Protein AF-A0A5C7YJ93-F1 (afdb_monomer_lite)

Structure (mmCIF, N/CA/C/O backbone):
data_AF-A0A5C7YJ93-F1
#
_entry.id   AF-A0A5C7YJ93-F1
#
loop_
_atom_site.group_PDB
_atom_site.id
_atom_site.type_symbol
_atom_site.label_atom_id
_atom_site.label_alt_id
_atom_site.label_comp_id
_atom_site.label_asym_id
_atom_site.label_entity_id
_atom_site.label_seq_id
_atom_site.pdbx_PDB_ins_code
_atom_site.Cartn_x
_atom_site.Cartn_y
_atom_site.Cartn_z
_atom_site.occupancy
_atom_site.B_iso_or_equiv
_atom_site.auth_seq_id
_atom_site.auth_comp_id
_atom_site.auth_asym_id
_atom_site.auth_atom_id
_atom_site.pdbx_PDB_model_num
ATOM 1 N N . MET A 1 1 ? -1.589 -4.601 20.892 1.00 24.50 1 MET A N 1
ATOM 2 C CA . MET A 1 1 ? -2.980 -5.094 20.996 1.00 24.50 1 MET A CA 1
ATOM 3 C C . MET A 1 1 ? -3.830 -3.866 20.812 1.00 24.50 1 MET A C 1
ATOM 5 O O . MET A 1 1 ? -4.204 -3.239 21.794 1.00 24.50 1 MET A O 1
ATOM 9 N N . ASP A 1 2 ? -4.016 -3.493 19.556 1.00 25.44 2 ASP A N 1
ATOM 10 C CA . ASP A 1 2 ? -4.738 -2.287 19.188 1.00 25.44 2 ASP A CA 1
ATOM 11 C C . ASP A 1 2 ? -6.064 -2.740 18.579 1.00 25.44 2 ASP A C 1
ATOM 13 O O . ASP A 1 2 ? -6.097 -3.586 17.688 1.00 25.44 2 ASP A O 1
ATOM 17 N N . CYS A 1 3 ? -7.165 -2.273 19.163 1.00 24.58 3 CYS A N 1
ATOM 18 C CA . CYS A 1 3 ? -8.489 -2.410 18.575 1.00 24.58 3 CYS A CA 1
ATOM 19 C C . CYS A 1 3 ? -8.709 -1.160 17.729 1.00 24.58 3 CYS A C 1
ATOM 21 O O . CYS A 1 3 ? -8.844 -0.070 18.286 1.00 24.58 3 CYS A O 1
ATOM 23 N N . GLU A 1 4 ? -8.734 -1.308 16.410 1.00 33.56 4 GLU A N 1
ATOM 24 C CA . GLU A 1 4 ? -9.033 -0.210 15.502 1.00 33.56 4 GLU A CA 1
ATOM 25 C C . GLU A 1 4 ? -10.553 -0.122 15.296 1.00 33.56 4 GLU A C 1
ATOM 27 O O . GLU A 1 4 ? -11.209 -1.078 14.871 1.00 33.56 4 GLU A O 1
ATOM 32 N N . PHE A 1 5 ? -11.127 1.042 15.605 1.00 30.30 5 PHE A N 1
ATOM 33 C CA . PHE A 1 5 ? -12.425 1.463 15.082 1.00 30.30 5 PHE A CA 1
ATOM 34 C C . PHE A 1 5 ? -12.148 2.404 13.906 1.00 30.30 5 PHE A C 1
ATOM 36 O O . PHE A 1 5 ? -11.989 3.607 14.081 1.00 30.30 5 PHE A O 1
ATOM 43 N N . SER A 1 6 ? -12.036 1.842 12.702 1.00 25.88 6 SER A N 1
ATOM 44 C CA . SER A 1 6 ? -11.791 2.611 11.479 1.00 25.88 6 SER A CA 1
ATOM 45 C C . SER A 1 6 ? -13.121 3.093 10.895 1.00 25.88 6 SER A C 1
ATOM 47 O O . SER A 1 6 ? -13.904 2.301 10.367 1.00 25.88 6 SER A O 1
ATOM 49 N N . ALA A 1 7 ? -13.397 4.394 10.986 1.00 26.89 7 ALA A N 1
ATOM 50 C CA . ALA A 1 7 ? -14.344 5.071 10.106 1.00 26.89 7 ALA A CA 1
ATOM 51 C C . ALA A 1 7 ? -13.524 5.897 9.108 1.00 26.89 7 ALA A C 1
ATOM 53 O O . ALA A 1 7 ? -13.120 7.021 9.391 1.00 26.89 7 ALA A O 1
ATOM 54 N N . GLN A 1 8 ? -13.228 5.306 7.951 1.00 26.98 8 GLN A N 1
ATOM 55 C CA . GLN A 1 8 ? -12.561 5.995 6.848 1.00 26.98 8 GLN A CA 1
ATOM 56 C C . GLN A 1 8 ? -13.464 7.118 6.308 1.00 26.98 8 GLN A C 1
ATOM 58 O O . GLN A 1 8 ? -14.462 6.831 5.652 1.00 26.98 8 GLN A O 1
ATOM 63 N N . ASP A 1 9 ? -13.110 8.381 6.555 1.00 27.88 9 ASP A N 1
ATOM 64 C CA . ASP A 1 9 ? -13.241 9.459 5.563 1.00 27.88 9 ASP A CA 1
ATOM 65 C C . ASP A 1 9 ? -12.307 10.623 5.935 1.00 27.88 9 ASP A C 1
ATOM 67 O O . ASP A 1 9 ? -12.512 11.357 6.908 1.00 27.88 9 ASP A O 1
ATOM 71 N N . SER A 1 10 ? -11.236 10.784 5.163 1.00 32.62 10 SER A N 1
ATOM 72 C CA . SER A 1 10 ? -10.344 11.929 5.265 1.00 32.62 10 SER A CA 1
ATOM 73 C C . SER A 1 10 ? -11.112 13.179 4.820 1.00 32.62 10 SER A C 1
ATOM 75 O O . SER A 1 10 ? -11.522 13.279 3.670 1.00 32.62 10 SER A O 1
ATOM 77 N N . HIS A 1 11 ? -11.276 14.136 5.745 1.00 27.14 11 HIS A N 1
ATOM 78 C CA . HIS A 1 11 ? -11.798 15.518 5.610 1.00 27.14 11 HIS A CA 1
ATOM 79 C C . HIS A 1 11 ? -13.038 15.881 6.430 1.00 27.14 11 HIS A C 1
ATOM 81 O O . HIS A 1 11 ? -13.478 17.033 6.364 1.00 27.14 11 HIS A O 1
ATOM 87 N N . ARG A 1 12 ? -13.581 15.007 7.278 1.00 28.45 12 ARG A N 1
ATOM 88 C CA . ARG A 1 12 ? -14.567 15.442 8.278 1.00 28.45 12 ARG A CA 1
ATOM 89 C C . ARG A 1 12 ? -14.263 14.771 9.602 1.00 28.45 12 ARG A C 1
ATOM 91 O O . ARG A 1 12 ? -14.069 13.566 9.648 1.00 28.45 12 ARG A O 1
ATOM 98 N N . SER A 1 13 ? -14.213 15.571 10.665 1.00 36.22 13 SER A N 1
ATOM 99 C CA . SER A 1 13 ? -14.304 15.071 12.033 1.00 36.22 13 SER A CA 1
ATOM 100 C C . SER A 1 13 ? -15.363 13.970 12.093 1.00 36.22 13 SER A C 1
ATOM 102 O O . SER A 1 13 ? -16.416 14.113 11.461 1.00 36.22 13 SER A O 1
ATOM 104 N N . GLY A 1 14 ? -15.099 12.901 12.848 1.00 36.00 14 GLY A N 1
ATOM 105 C CA . GLY A 1 14 ? -16.035 11.816 13.159 1.00 36.00 14 GLY A CA 1
ATOM 106 C C . GLY A 1 14 ? -17.253 12.280 13.967 1.00 36.00 14 GLY A C 1
ATOM 107 O O . GLY A 1 14 ? -17.716 11.608 14.881 1.00 36.00 14 GLY A O 1
ATOM 108 N N . GLN A 1 15 ? -17.809 13.448 13.643 1.00 36.22 15 GLN A N 1
ATOM 109 C CA . GLN A 1 15 ? -19.164 13.804 13.988 1.00 36.22 15 GLN A CA 1
ATOM 110 C C . GLN A 1 15 ? -20.062 12.751 13.351 1.00 36.22 15 GLN A C 1
ATOM 112 O O . GLN A 1 15 ? -20.286 12.759 12.139 1.00 36.22 15 GLN A O 1
ATOM 117 N N . TRP A 1 16 ? -20.597 11.862 14.184 1.00 37.91 16 TRP A N 1
ATOM 118 C CA . TRP A 1 16 ? -21.760 11.036 13.897 1.00 37.91 16 TRP A CA 1
ATOM 119 C C . TRP A 1 16 ? -22.918 11.959 13.492 1.00 37.91 16 TRP A C 1
ATOM 121 O O . TRP A 1 16 ? -23.756 12.368 14.296 1.00 37.91 16 TRP A O 1
ATOM 131 N N . ARG A 1 17 ? -22.924 12.402 12.232 1.00 32.91 17 ARG A N 1
ATOM 132 C CA . ARG A 1 17 ? -23.955 13.288 11.704 1.00 32.91 17 ARG A CA 1
ATOM 133 C C . ARG A 1 17 ? -25.230 12.471 11.612 1.00 32.91 17 ARG A C 1
ATOM 135 O O . ARG A 1 17 ? -25.277 11.432 10.963 1.00 32.91 17 ARG A O 1
ATOM 142 N N . LYS A 1 18 ? -26.279 12.998 12.239 1.00 39.12 18 LYS A N 1
ATOM 143 C CA . LYS A 1 18 ? -27.674 12.567 12.126 1.00 39.12 18 LYS A CA 1
ATOM 144 C C . LYS A 1 18 ? -28.060 12.456 10.641 1.00 39.12 18 LYS A C 1
ATOM 146 O O . LYS A 1 18 ? -28.448 13.442 10.021 1.00 39.12 18 LYS A O 1
ATOM 151 N N . GLY A 1 19 ? -27.896 11.269 10.058 1.00 33.84 19 GLY A N 1
ATOM 152 C CA . GLY A 1 19 ? -28.063 11.052 8.625 1.00 33.84 19 GLY A CA 1
ATOM 153 C C . GLY A 1 19 ? -27.957 9.581 8.222 1.00 33.84 19 GLY A C 1
ATOM 154 O O . GLY A 1 19 ? -26.876 9.095 7.924 1.00 33.84 19 GLY A O 1
ATOM 155 N N . SER A 1 20 ? -29.121 8.929 8.130 1.00 42.56 20 SER A N 1
ATOM 156 C CA . SER A 1 20 ? -29.445 7.663 7.432 1.00 42.56 20 SER A CA 1
ATOM 157 C C . SER A 1 20 ? -29.299 6.296 8.126 1.00 42.56 20 SER A C 1
ATOM 159 O O . SER A 1 20 ? -29.792 5.316 7.576 1.00 42.56 20 SER A O 1
ATOM 161 N N . ARG A 1 21 ? -28.833 6.212 9.376 1.00 49.81 21 ARG A N 1
ATOM 162 C CA . ARG A 1 21 ? -29.130 5.071 10.269 1.00 49.81 21 ARG A CA 1
ATOM 163 C C . ARG A 1 21 ? -29.640 5.631 11.591 1.00 49.81 21 ARG A C 1
ATOM 165 O O . ARG A 1 21 ? -28.977 6.472 12.188 1.00 49.81 21 ARG A O 1
ATOM 172 N N . ARG A 1 22 ? -30.882 5.305 11.967 1.00 50.47 22 ARG A N 1
ATOM 173 C CA . ARG A 1 22 ? -31.490 5.855 13.187 1.00 50.47 22 ARG A CA 1
ATOM 174 C C . ARG A 1 22 ? -30.760 5.250 14.380 1.00 50.47 22 ARG A C 1
ATOM 176 O O . ARG A 1 22 ? -30.979 4.082 14.665 1.00 50.47 22 ARG A O 1
ATOM 183 N N . LEU A 1 23 ? -29.915 6.058 15.012 1.00 63.03 23 LEU A N 1
ATOM 184 C CA . LEU A 1 23 ? -29.712 5.948 16.445 1.00 63.03 23 LEU A CA 1
ATOM 185 C C . LEU A 1 23 ? -31.025 6.378 17.101 1.00 63.03 23 LEU A C 1
ATOM 187 O O . LEU A 1 23 ? -31.628 7.366 16.651 1.00 63.03 23 LEU A O 1
ATOM 191 N N . ASP A 1 24 ? -31.500 5.642 18.095 1.00 75.19 24 ASP A N 1
ATOM 192 C CA . ASP A 1 24 ? -32.738 5.990 18.805 1.00 75.19 24 ASP A CA 1
ATOM 193 C C . ASP A 1 24 ? -32.646 7.342 19.554 1.00 75.19 24 ASP A C 1
ATOM 195 O O . ASP A 1 24 ? -33.665 7.960 19.876 1.00 75.19 24 ASP A O 1
ATOM 199 N N . GLY A 1 25 ? -31.424 7.869 19.691 1.00 76.38 25 GLY A N 1
ATOM 200 C CA . GLY A 1 25 ? -31.121 9.191 20.223 1.00 76.38 25 GLY A CA 1
ATOM 201 C C . GLY A 1 25 ? -30.886 9.202 21.730 1.00 76.38 25 GLY A C 1
ATOM 202 O O . GLY A 1 25 ? -30.841 10.289 22.308 1.00 76.38 25 GLY A O 1
ATOM 203 N N . ASP A 1 26 ? -30.723 8.037 22.357 1.00 83.94 26 ASP A N 1
ATOM 204 C CA . ASP A 1 26 ? -30.473 7.891 23.793 1.00 83.94 26 ASP A CA 1
ATOM 205 C C . ASP A 1 26 ? -29.013 8.196 24.212 1.00 83.94 26 ASP A C 1
ATOM 207 O O . ASP A 1 26 ? -28.685 8.213 25.402 1.00 83.94 26 ASP A O 1
ATOM 211 N N . GLY A 1 27 ? -28.143 8.489 23.238 1.00 86.25 27 GLY A N 1
ATOM 212 C CA . GLY A 1 27 ? -26.722 8.779 23.446 1.00 86.25 27 GLY A CA 1
ATOM 213 C C . GLY A 1 27 ? -25.828 7.538 23.456 1.00 86.25 27 GLY A C 1
ATOM 214 O O . GLY A 1 27 ? -24.642 7.648 23.788 1.00 86.25 27 GLY A O 1
ATOM 215 N N . LYS A 1 28 ? -26.370 6.381 23.079 1.00 89.31 28 LYS A N 1
ATOM 216 C CA . LYS A 1 28 ? -25.676 5.105 22.964 1.00 89.31 28 LYS A CA 1
ATOM 217 C C . LYS A 1 28 ? -25.837 4.549 21.556 1.00 89.31 28 LYS A C 1
ATOM 219 O O . LYS A 1 28 ? -26.687 4.973 20.781 1.00 89.31 28 LYS A O 1
ATOM 224 N N . VAL A 1 29 ? -24.933 3.642 21.218 1.00 90.94 29 VAL A N 1
ATOM 225 C CA . VAL A 1 29 ? -25.061 2.759 20.067 1.00 90.94 29 VAL A CA 1
ATOM 226 C C . VAL A 1 29 ? -25.070 1.343 20.618 1.00 90.94 29 VAL A C 1
ATOM 228 O O . VAL A 1 29 ? -24.031 0.874 21.091 1.00 90.94 29 VAL A O 1
ATOM 231 N N . ASP A 1 30 ? -26.226 0.690 20.622 1.00 93.38 30 ASP A N 1
ATOM 232 C CA . ASP A 1 30 ? -26.411 -0.646 21.195 1.00 93.38 30 ASP A CA 1
ATOM 233 C C . ASP A 1 30 ? -27.397 -1.508 20.387 1.00 93.38 30 ASP A C 1
ATOM 235 O O . ASP A 1 30 ? -27.793 -1.165 19.277 1.00 93.38 30 ASP A O 1
ATOM 239 N N . ALA A 1 31 ? -27.771 -2.681 20.908 1.00 92.44 31 ALA A N 1
ATOM 240 C CA . ALA A 1 31 ? -28.641 -3.627 20.206 1.00 92.44 31 ALA A CA 1
ATOM 241 C C . ALA A 1 31 ? -30.050 -3.088 19.863 1.00 92.44 31 ALA A C 1
ATOM 243 O O . ALA A 1 31 ? -30.760 -3.728 19.085 1.00 92.44 31 ALA A O 1
ATOM 244 N N . GLN A 1 32 ? -30.471 -1.951 20.428 1.00 90.69 32 GLN A N 1
ATOM 245 C CA . GLN A 1 32 ? -31.707 -1.254 20.059 1.00 90.69 32 GLN A CA 1
ATOM 246 C C . GLN A 1 32 ? -31.574 -0.516 18.717 1.00 90.69 32 GLN A C 1
ATOM 248 O O . GLN A 1 32 ? -32.579 -0.268 18.043 1.00 90.69 32 GLN A O 1
ATOM 253 N N . ASP A 1 33 ? -30.345 -0.243 18.275 1.00 86.56 33 ASP A N 1
ATOM 254 C CA . ASP A 1 33 ? -30.058 0.382 16.994 1.00 86.56 33 ASP A CA 1
ATOM 255 C C . ASP A 1 33 ? -29.898 -0.665 15.892 1.00 86.56 33 ASP A C 1
ATOM 257 O O . ASP A 1 33 ? -29.020 -1.529 15.926 1.00 86.56 33 ASP A O 1
ATOM 261 N N . ALA A 1 34 ? -30.689 -0.532 14.824 1.00 85.00 34 ALA A N 1
ATOM 262 C CA . ALA A 1 34 ? -30.654 -1.461 13.688 1.00 85.00 34 ALA A CA 1
ATOM 263 C C . ALA A 1 34 ? -29.257 -1.600 13.047 1.00 85.00 34 ALA A C 1
ATOM 265 O O . ALA A 1 34 ? -28.950 -2.623 12.444 1.00 85.00 34 ALA A O 1
ATOM 266 N N . ALA A 1 35 ? -28.417 -0.571 13.176 1.00 82.69 35 ALA A N 1
ATOM 267 C CA . ALA A 1 35 ? -27.065 -0.527 12.633 1.00 82.69 35 ALA A CA 1
ATOM 268 C C . ALA A 1 35 ? -26.009 -1.223 13.500 1.00 82.69 35 ALA A C 1
ATOM 270 O O . ALA A 1 35 ? -24.905 -1.473 13.022 1.00 82.69 35 ALA A O 1
ATOM 271 N N . PHE A 1 36 ? -26.301 -1.511 14.770 1.00 87.06 36 PHE A N 1
ATOM 272 C CA . PHE A 1 36 ? -25.307 -2.036 15.706 1.00 87.06 36 PHE A CA 1
ATOM 273 C C . PHE A 1 36 ? -24.768 -3.401 15.270 1.00 87.06 36 PHE A C 1
ATOM 275 O O . PHE A 1 36 ? -23.572 -3.665 15.377 1.00 87.06 36 PHE A O 1
ATOM 282 N N . ALA A 1 37 ? -25.630 -4.236 14.683 1.00 89.69 37 ALA A N 1
ATOM 283 C CA . ALA A 1 37 ? -25.251 -5.541 14.145 1.00 89.69 37 ALA A CA 1
ATOM 284 C C . ALA A 1 37 ? -24.320 -5.462 12.917 1.00 89.69 37 ALA A C 1
ATOM 286 O O . ALA A 1 37 ? -23.669 -6.458 12.589 1.00 89.69 37 ALA A O 1
ATOM 287 N N . ASP A 1 38 ? -24.218 -4.304 12.257 1.00 90.69 38 ASP A N 1
ATOM 288 C CA . ASP A 1 38 ? -23.301 -4.084 11.130 1.00 90.69 38 ASP A CA 1
ATOM 289 C C . ASP A 1 38 ? -21.890 -3.712 11.602 1.00 90.69 38 ASP A C 1
ATOM 291 O O . ASP A 1 38 ? -20.925 -3.886 10.859 1.00 90.69 38 ASP A O 1
ATOM 295 N N . LEU A 1 39 ? -21.751 -3.211 12.835 1.00 92.00 39 LEU A N 1
ATOM 296 C CA . LEU A 1 39 ? -20.470 -2.756 13.359 1.00 92.00 39 LEU A CA 1
ATOM 297 C C . LEU A 1 39 ? -19.506 -3.921 13.574 1.00 92.00 39 LEU A C 1
ATOM 299 O O . LEU A 1 39 ? -19.881 -5.040 13.949 1.00 92.00 39 LEU A O 1
ATOM 303 N N . ARG A 1 40 ? -18.230 -3.637 13.331 1.00 94.00 40 ARG A N 1
ATOM 304 C CA . ARG A 1 40 ? -17.125 -4.575 13.492 1.00 94.00 40 ARG A CA 1
ATOM 305 C C . ARG A 1 40 ? -15.958 -3.886 14.190 1.00 94.00 40 ARG A C 1
ATOM 307 O O . ARG A 1 40 ? -15.827 -2.670 14.110 1.00 94.00 40 ARG A O 1
ATOM 314 N N . VAL A 1 41 ? -15.123 -4.682 14.843 1.00 94.56 41 VAL A N 1
ATOM 315 C CA . VAL A 1 41 ? -13.814 -4.290 15.368 1.00 94.56 41 VAL A CA 1
ATOM 316 C C . VAL A 1 41 ? -12.771 -5.007 14.543 1.00 94.56 41 VAL A C 1
ATOM 318 O O . VAL A 1 41 ? -12.810 -6.235 14.434 1.00 94.56 41 VAL A O 1
ATOM 321 N N . TRP A 1 42 ? -11.856 -4.245 13.962 1.00 94.69 42 TRP A N 1
ATOM 322 C CA . TRP A 1 42 ? -10.709 -4.814 13.284 1.00 94.69 42 TRP A CA 1
ATOM 323 C C . TRP A 1 42 ? -9.549 -4.911 14.274 1.00 94.69 42 TRP A C 1
ATOM 325 O O . TRP A 1 42 ? -9.217 -3.953 14.976 1.00 94.69 42 TRP A O 1
ATOM 335 N N . VAL A 1 43 ? -8.991 -6.112 14.383 1.00 93.06 43 VAL A N 1
ATOM 336 C CA . VAL A 1 43 ? -7.778 -6.390 15.148 1.00 93.06 43 VAL A CA 1
ATOM 337 C C . VAL A 1 43 ? -6.761 -6.939 14.166 1.00 93.06 43 VAL A C 1
ATOM 339 O O . VAL A 1 43 ? -6.761 -8.140 13.896 1.00 93.06 43 VAL A O 1
ATOM 342 N N . ASP A 1 44 ? -5.928 -6.045 13.646 1.00 89.38 44 ASP A N 1
ATOM 343 C CA . ASP A 1 44 ? -4.790 -6.398 12.806 1.00 89.38 44 ASP A CA 1
ATOM 344 C C . ASP A 1 44 ? -3.780 -7.199 13.646 1.00 89.38 44 ASP A C 1
ATOM 346 O O . ASP A 1 44 ? -3.145 -6.689 14.577 1.00 89.38 44 ASP A O 1
ATOM 350 N N . ALA A 1 45 ? -3.701 -8.502 13.381 1.00 90.19 45 ALA A N 1
ATOM 351 C CA . ALA A 1 45 ? -2.925 -9.425 14.201 1.00 90.19 45 ALA A CA 1
ATOM 352 C C . ALA A 1 45 ? -1.447 -9.457 13.799 1.00 90.19 45 ALA A C 1
ATOM 354 O O . ALA A 1 45 ? -0.599 -9.850 14.607 1.00 90.19 45 ALA A O 1
ATOM 355 N N . ASN A 1 46 ? -1.146 -9.076 12.559 1.00 84.31 46 ASN A N 1
ATOM 356 C CA . ASN A 1 46 ? 0.181 -9.166 11.963 1.00 84.31 46 ASN A CA 1
ATOM 357 C C . ASN A 1 46 ? 0.782 -7.777 11.642 1.00 84.31 46 ASN A C 1
ATOM 359 O O . ASN A 1 46 ? 1.940 -7.696 11.233 1.00 84.31 46 ASN A O 1
ATOM 363 N N . THR A 1 47 ? 0.035 -6.702 11.921 1.00 82.31 47 THR A N 1
ATOM 364 C CA . THR A 1 47 ? 0.403 -5.298 11.678 1.00 82.31 47 THR A CA 1
ATOM 365 C C . THR A 1 47 ? 0.607 -5.001 10.187 1.00 82.31 47 THR A C 1
ATOM 367 O O . THR A 1 47 ? 1.486 -4.214 9.807 1.00 82.31 47 THR A O 1
ATOM 370 N N . ASP A 1 48 ? -0.154 -5.672 9.315 1.00 76.38 48 ASP A N 1
ATOM 371 C CA . ASP A 1 48 ? -0.046 -5.541 7.864 1.00 76.38 48 ASP A CA 1
ATOM 372 C C . ASP A 1 48 ? -0.982 -4.512 7.214 1.00 76.38 48 ASP A C 1
ATOM 374 O O . ASP A 1 48 ? -0.843 -4.209 6.021 1.00 76.38 48 ASP A O 1
ATOM 378 N N . GLY A 1 49 ? -1.865 -3.899 7.996 1.00 80.94 49 GLY A N 1
ATOM 379 C CA . GLY A 1 49 ? -2.774 -2.868 7.520 1.00 80.94 49 GLY A CA 1
ATOM 380 C C . GLY A 1 49 ? -3.844 -3.374 6.541 1.00 80.94 49 GLY A C 1
ATOM 381 O O . GLY A 1 49 ? -4.549 -2.554 5.951 1.00 80.94 49 GLY A O 1
ATOM 382 N N . LEU A 1 50 ? -3.977 -4.688 6.333 1.00 79.00 50 LEU A N 1
ATOM 383 C CA . LEU A 1 50 ? -4.963 -5.300 5.448 1.00 79.00 50 LEU A CA 1
ATOM 384 C C . LEU A 1 50 ? -5.926 -6.150 6.261 1.00 79.00 50 LEU A C 1
ATOM 386 O O . LEU A 1 50 ? -5.523 -6.945 7.091 1.00 79.00 50 LEU A O 1
ATOM 390 N N . THR A 1 51 ? -7.223 -6.052 5.977 1.00 87.06 51 THR A N 1
ATOM 391 C CA . THR A 1 51 ? -8.184 -6.938 6.636 1.00 87.06 51 THR A CA 1
ATOM 392 C C . THR A 1 51 ? -8.028 -8.370 6.139 1.00 87.06 51 THR A C 1
ATOM 394 O O . THR A 1 51 ? -8.307 -8.673 4.975 1.00 87.06 51 THR A O 1
ATOM 397 N N . GLN A 1 52 ? -7.671 -9.273 7.045 1.00 89.19 52 GLN A N 1
ATOM 398 C CA . GLN A 1 52 ? -7.566 -10.700 6.767 1.00 89.19 52 GLN A CA 1
ATOM 399 C C . GLN A 1 52 ? -8.690 -11.516 7.421 1.00 89.19 52 GLN A C 1
ATOM 401 O O . GLN A 1 52 ? -9.483 -11.048 8.246 1.00 89.19 52 GLN A O 1
ATOM 406 N N . THR A 1 53 ? -8.776 -12.792 7.032 1.00 92.75 53 THR A N 1
ATOM 407 C CA . THR A 1 53 ? -9.740 -13.727 7.628 1.00 92.75 53 THR A CA 1
ATOM 408 C C . THR A 1 53 ? -9.477 -13.860 9.128 1.00 92.75 53 THR A C 1
ATOM 410 O O . THR A 1 53 ? -8.396 -14.268 9.538 1.00 92.75 53 THR A O 1
ATOM 413 N N . GLY A 1 54 ? -10.494 -13.567 9.941 1.00 90.19 54 GLY A N 1
ATOM 414 C CA . GLY A 1 54 ? -10.426 -13.664 11.404 1.00 90.19 54 GLY A CA 1
ATOM 415 C C . GLY A 1 54 ? -10.025 -12.374 12.127 1.00 90.19 54 GLY A C 1
ATOM 416 O O . GLY A 1 54 ? -10.123 -12.326 13.355 1.00 90.19 54 GLY A O 1
ATOM 417 N N . GLU A 1 55 ? -9.636 -11.323 11.403 1.00 93.38 55 GLU A N 1
ATOM 418 C CA . GLU A 1 55 ? -9.273 -10.033 12.005 1.00 93.38 55 GLU A CA 1
ATOM 419 C C . GLU A 1 55 ? -10.470 -9.114 12.229 1.00 93.38 55 GLU A C 1
ATOM 421 O O . GLU A 1 55 ? -10.463 -8.283 13.136 1.00 93.38 55 GLU A O 1
ATOM 426 N N . LEU A 1 56 ? -11.515 -9.272 11.417 1.00 95.81 56 LEU A N 1
ATOM 427 C CA . LEU A 1 56 ? -12.752 -8.520 11.550 1.00 95.81 56 LEU A CA 1
ATOM 428 C C . LEU A 1 56 ? -13.718 -9.267 12.473 1.00 95.81 56 LEU A C 1
ATOM 430 O O . LEU A 1 56 ? -14.228 -10.332 12.124 1.00 95.81 56 LEU A O 1
ATOM 434 N N . LYS A 1 57 ? -13.978 -8.692 13.645 1.00 94.00 57 LYS A N 1
ATOM 435 C CA . LYS A 1 57 ? -14.808 -9.283 14.700 1.00 94.00 57 LYS A CA 1
ATOM 436 C C . LYS A 1 57 ? -16.089 -8.491 14.893 1.00 94.00 57 LYS A C 1
ATOM 438 O O . LYS A 1 57 ? -16.117 -7.275 14.742 1.00 94.00 57 LYS A O 1
ATOM 443 N N . THR A 1 58 ? -17.166 -9.161 15.256 1.00 94.56 58 THR A N 1
ATOM 444 C CA . THR A 1 58 ? -18.386 -8.532 15.770 1.00 94.56 58 THR A CA 1
ATOM 445 C C . THR A 1 58 ? -18.142 -7.942 17.159 1.00 94.56 58 THR A C 1
ATOM 447 O O . THR A 1 58 ? -17.283 -8.412 17.906 1.00 94.56 58 THR A O 1
ATOM 450 N N . LEU A 1 59 ? -18.944 -6.946 17.547 1.00 95.00 59 LEU A N 1
ATOM 451 C CA . LEU A 1 59 ? -18.891 -6.370 18.897 1.00 95.00 59 LEU A CA 1
ATOM 452 C C . LEU A 1 59 ? -19.131 -7.426 19.985 1.00 95.00 59 LEU A C 1
ATOM 454 O O . LEU A 1 59 ? -18.428 -7.442 20.993 1.00 95.00 59 LEU A O 1
ATOM 458 N N . SER A 1 60 ? -20.039 -8.376 19.747 1.00 93.50 60 SER A N 1
ATOM 459 C CA . SER A 1 60 ? -20.289 -9.490 20.664 1.00 93.50 60 SER A CA 1
ATOM 460 C C . SER A 1 60 ? -19.080 -10.411 20.849 1.00 93.50 60 SER A C 1
ATOM 462 O O . SER A 1 60 ? -18.819 -10.836 21.971 1.00 93.50 60 SER A O 1
ATOM 464 N N . GLU A 1 61 ? -18.319 -10.702 19.787 1.00 94.94 61 GLU A N 1
ATOM 465 C CA . GLU A 1 61 ? -17.122 -11.559 19.870 1.00 94.94 61 GLU A CA 1
ATOM 466 C C . GLU A 1 61 ? -16.004 -10.924 20.700 1.00 94.94 61 GLU A C 1
ATOM 468 O O . GLU A 1 61 ? -15.221 -11.638 21.325 1.00 94.94 61 GLU A O 1
ATOM 473 N N . VAL A 1 62 ? -15.939 -9.590 20.738 1.00 95.38 62 VAL A N 1
ATOM 474 C CA . VAL A 1 62 ? -14.997 -8.841 21.586 1.00 95.38 62 VAL A CA 1
ATOM 475 C C . VAL A 1 62 ? -15.610 -8.400 22.921 1.00 95.38 62 VAL A C 1
ATOM 477 O O . VAL A 1 62 ? -14.987 -7.650 23.671 1.00 95.38 62 VAL A O 1
ATOM 480 N N . GLY A 1 63 ? -16.812 -8.885 23.248 1.00 96.44 63 GLY A N 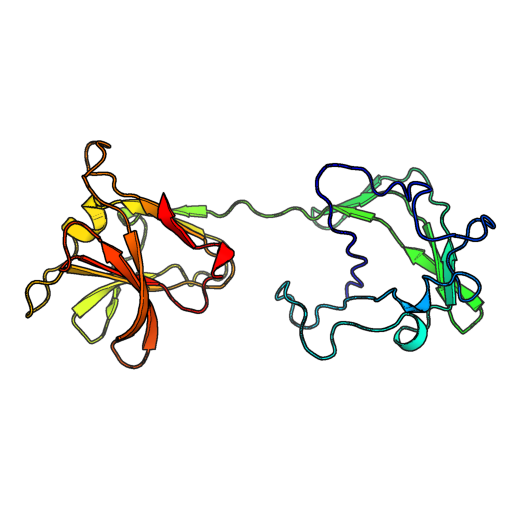1
ATOM 481 C CA . GLY A 1 63 ? -17.465 -8.645 24.531 1.00 96.44 63 GLY A CA 1
ATOM 482 C C . GLY A 1 63 ? -17.971 -7.216 24.728 1.00 96.44 63 GLY A C 1
ATOM 483 O O . GLY A 1 63 ? -18.028 -6.762 25.867 1.00 96.44 63 GLY A O 1
ATOM 484 N N . VAL A 1 64 ? -18.329 -6.508 23.653 1.00 96.62 64 VAL A N 1
ATOM 485 C CA . VAL A 1 64 ? -18.886 -5.146 23.667 1.00 96.62 64 VAL A CA 1
ATOM 486 C C . VAL A 1 64 ? -20.399 -5.193 23.458 1.00 96.62 64 VAL A C 1
ATOM 488 O O . VAL A 1 64 ? -20.889 -5.820 22.520 1.00 96.62 64 VAL A O 1
ATOM 491 N N . THR A 1 65 ? -21.144 -4.512 24.327 1.00 96.69 65 THR A N 1
ATOM 492 C CA . THR A 1 65 ? -22.617 -4.455 24.304 1.00 96.69 65 THR A CA 1
ATOM 493 C C . THR A 1 65 ? -23.171 -3.077 23.974 1.00 96.69 65 THR A C 1
ATOM 495 O O . THR A 1 65 ? -24.331 -2.982 23.590 1.00 96.69 65 THR A O 1
ATOM 498 N N . GLY A 1 66 ? -22.360 -2.023 24.077 1.00 95.12 66 GLY A N 1
ATOM 499 C CA . GLY A 1 66 ? -22.767 -0.683 23.670 1.00 95.12 66 GLY A CA 1
ATOM 500 C C . GLY A 1 66 ? -21.604 0.298 23.611 1.00 95.12 66 GLY A C 1
ATOM 501 O O . GLY A 1 66 ? -20.611 0.139 24.322 1.00 95.12 66 GLY A O 1
ATOM 502 N N . LEU A 1 67 ? -21.734 1.321 22.775 1.00 94.88 67 LEU A N 1
ATOM 503 C CA . LEU A 1 67 ? -20.772 2.412 22.612 1.00 94.88 67 LEU A CA 1
ATOM 504 C C . LEU A 1 67 ? -21.428 3.717 23.078 1.00 94.88 67 LEU A C 1
ATOM 506 O O . LEU A 1 67 ? -22.549 4.012 22.672 1.00 94.88 67 LEU A O 1
ATOM 510 N N . MET A 1 68 ? -20.765 4.503 23.925 1.00 92.69 68 MET A N 1
ATOM 511 C CA . MET A 1 68 ? -21.284 5.804 24.362 1.00 92.69 68 MET A CA 1
ATOM 512 C C . MET A 1 68 ? -20.876 6.883 23.362 1.00 92.69 68 MET A C 1
ATOM 514 O O . MET A 1 68 ? -19.698 7.018 23.045 1.00 92.69 68 MET A O 1
ATOM 518 N N . VAL A 1 69 ? -21.832 7.688 22.898 1.00 89.25 69 VAL A N 1
ATOM 519 C CA . VAL A 1 69 ? -21.566 8.748 21.907 1.00 89.25 69 VAL A CA 1
ATOM 520 C C . VAL A 1 69 ? -20.834 9.949 22.535 1.00 89.25 69 VAL A C 1
ATOM 522 O O . VAL A 1 69 ? -20.162 10.714 21.845 1.00 89.25 69 VAL A O 1
ATOM 525 N N . SER A 1 70 ? -20.939 10.129 23.855 1.00 88.94 70 SER A N 1
ATOM 526 C CA . SER A 1 70 ? -20.227 11.181 24.588 1.00 88.94 70 SER A CA 1
ATOM 527 C C . SER A 1 70 ? -18.739 10.865 24.772 1.00 88.94 70 SER A C 1
ATOM 529 O O . SER A 1 70 ? -18.385 9.751 25.164 1.00 88.94 70 SER A O 1
ATOM 531 N N . HIS A 1 71 ? -17.900 11.885 24.610 1.00 92.81 71 HIS A N 1
ATOM 532 C CA . HIS A 1 71 ? -16.458 11.872 24.855 1.00 92.81 71 HIS A CA 1
ATOM 533 C C . HIS A 1 71 ? -16.048 13.133 25.630 1.00 92.81 71 HIS A C 1
ATOM 535 O O . HIS A 1 71 ? -16.815 14.098 25.695 1.00 92.81 71 HIS A O 1
ATOM 541 N N . ASP A 1 72 ? -14.868 13.112 26.247 1.00 93.31 72 ASP A N 1
ATOM 542 C CA . ASP A 1 72 ? -14.242 14.310 26.813 1.00 93.31 72 ASP A CA 1
ATOM 543 C C . ASP A 1 72 ? -13.515 15.149 25.744 1.00 93.31 72 ASP A C 1
ATOM 545 O O . ASP A 1 72 ? -13.498 14.795 24.574 1.00 93.31 72 ASP A O 1
ATOM 549 N N . GLU A 1 73 ? -12.911 16.273 26.130 1.00 93.56 73 GLU A N 1
ATOM 550 C CA . GLU A 1 73 ? -12.133 17.137 25.221 1.00 93.56 73 GLU A CA 1
ATOM 551 C C . GLU A 1 73 ? -10.619 16.854 25.299 1.00 93.56 73 GLU A C 1
ATOM 553 O O . GLU A 1 73 ? -9.794 17.720 24.997 1.00 93.56 73 GLU A O 1
ATOM 558 N N . SER A 1 74 ? -10.220 15.678 25.798 1.00 92.62 74 SER A N 1
ATOM 559 C CA . SER A 1 74 ? -8.805 15.369 25.988 1.00 92.62 74 SER A CA 1
ATOM 560 C C . SER A 1 74 ? -8.118 15.055 24.665 1.00 92.62 74 SER A C 1
ATOM 562 O O . SER A 1 74 ? -8.655 14.357 23.810 1.00 92.62 74 SER A O 1
ATOM 564 N N . ARG A 1 75 ? -6.883 15.543 24.533 1.00 95.44 75 ARG A N 1
ATOM 565 C CA . ARG A 1 75 ? -6.025 15.302 23.375 1.00 95.44 75 ARG A CA 1
ATOM 566 C C . ARG A 1 75 ? -4.619 14.963 23.843 1.00 95.44 75 ARG A C 1
ATOM 568 O O . ARG A 1 75 ? -3.949 15.795 24.456 1.00 95.44 75 ARG A O 1
ATOM 575 N N . ILE A 1 76 ? -4.185 13.732 23.600 1.00 94.50 76 ILE A N 1
ATOM 576 C CA . ILE A 1 76 ? -2.967 13.158 24.181 1.00 94.50 76 ILE A CA 1
ATOM 577 C C . ILE A 1 76 ? -2.067 12.639 23.064 1.00 94.50 76 ILE A C 1
ATOM 579 O O . ILE A 1 76 ? -2.510 11.891 22.200 1.00 94.50 76 ILE A O 1
ATOM 583 N N . ALA A 1 77 ? -0.784 12.999 23.105 1.00 94.75 77 ALA A N 1
ATOM 584 C CA . ALA A 1 77 ? 0.220 12.371 22.257 1.00 94.75 77 ALA A CA 1
ATOM 585 C C . ALA A 1 77 ? 0.697 11.055 22.888 1.00 94.75 77 ALA A C 1
ATOM 587 O O . ALA A 1 77 ? 1.120 11.040 24.046 1.00 94.75 77 ALA A O 1
ATOM 588 N N . GLN A 1 78 ? 0.663 9.964 22.127 1.00 91.06 78 GLN A N 1
ATOM 589 C CA . GLN A 1 78 ? 1.101 8.642 22.566 1.00 91.06 78 GLN A CA 1
ATOM 590 C C . GLN A 1 78 ? 1.851 7.935 21.437 1.00 91.06 78 GLN A C 1
ATOM 592 O O . GLN A 1 78 ? 1.299 7.702 20.368 1.00 91.06 78 GLN A O 1
ATOM 597 N N . ASN A 1 79 ? 3.119 7.583 21.679 1.00 88.69 79 ASN A N 1
ATOM 598 C CA . ASN A 1 79 ? 3.975 6.879 20.714 1.00 88.69 79 ASN A CA 1
ATOM 599 C C . ASN A 1 79 ? 4.042 7.561 19.329 1.00 88.69 79 ASN A C 1
ATOM 601 O O . ASN A 1 79 ? 4.127 6.890 18.309 1.00 88.69 79 ASN A O 1
ATOM 605 N N . GLY A 1 80 ? 3.990 8.896 19.294 1.00 87.75 80 GLY A N 1
ATOM 606 C CA . GLY A 1 80 ? 3.954 9.684 18.057 1.00 87.75 80 GLY A CA 1
ATOM 607 C C . GLY A 1 80 ? 2.543 9.939 17.521 1.00 87.75 80 GLY A C 1
ATOM 608 O O . GLY A 1 80 ? 2.336 10.955 16.874 1.00 87.75 80 GLY A O 1
ATOM 609 N N . ASN A 1 81 ? 1.562 9.107 17.866 1.00 91.00 81 ASN A N 1
ATOM 610 C CA . ASN A 1 81 ? 0.163 9.280 17.477 1.00 91.00 81 ASN A CA 1
ATOM 611 C C . ASN A 1 81 ? -0.547 10.307 18.366 1.00 91.00 81 ASN A C 1
ATOM 613 O O . ASN A 1 81 ? -0.088 10.617 19.469 1.00 91.00 81 ASN A O 1
ATOM 617 N N . ILE A 1 82 ? -1.702 10.797 17.916 1.00 93.00 82 ILE A N 1
ATOM 618 C CA . ILE A 1 82 ? -2.606 11.615 18.731 1.00 93.00 82 ILE A CA 1
ATOM 619 C C . ILE A 1 82 ? -3.869 10.813 19.033 1.00 93.00 82 ILE A C 1
ATOM 621 O O . ILE A 1 82 ? -4.512 10.315 18.117 1.00 93.00 82 ILE A O 1
ATOM 625 N N . LEU A 1 83 ? -4.235 10.722 20.309 1.00 93.50 83 LEU A N 1
ATOM 626 C CA . LEU A 1 83 ? -5.542 10.254 20.759 1.00 93.50 83 LEU A CA 1
ATOM 627 C C . LEU A 1 83 ? -6.396 11.473 21.109 1.00 93.50 83 LEU A C 1
ATOM 629 O O . LEU A 1 83 ? -5.951 12.306 21.902 1.00 93.50 83 LEU A O 1
ATOM 633 N N . ASP A 1 84 ? -7.585 11.581 20.527 1.00 92.69 84 ASP A N 1
ATOM 634 C CA . ASP A 1 84 ? -8.525 12.687 20.756 1.00 92.69 84 ASP A CA 1
ATOM 635 C C . ASP A 1 84 ? -9.860 12.139 21.262 1.00 92.69 84 ASP A C 1
ATOM 637 O O . ASP A 1 84 ? -10.304 11.070 20.836 1.00 92.69 84 ASP A O 1
ATOM 641 N N . GLY A 1 85 ? -10.486 12.868 22.180 1.00 93.06 85 GLY A N 1
ATOM 642 C CA . GLY A 1 85 ? -11.821 12.581 22.683 1.00 93.06 85 GLY A CA 1
ATOM 643 C C . GLY A 1 85 ? -11.964 11.213 23.347 1.00 93.06 85 GLY A C 1
ATOM 644 O O . GLY A 1 85 ? -12.381 10.234 22.729 1.00 93.06 85 GLY A O 1
ATOM 645 N N . VAL A 1 86 ? -11.683 11.118 24.645 1.00 93.38 86 VAL A N 1
ATOM 646 C CA . VAL A 1 86 ? -11.868 9.863 25.385 1.00 93.38 86 VAL A CA 1
ATOM 647 C C . VAL A 1 86 ? -13.352 9.662 25.681 1.00 93.38 86 VAL A C 1
ATOM 649 O O . VAL A 1 86 ? -13.946 10.353 26.507 1.00 93.38 86 VAL A O 1
ATOM 652 N N . GLY A 1 87 ? -13.941 8.674 25.016 1.00 93.38 87 GLY A N 1
ATOM 653 C CA . GLY A 1 87 ? -15.271 8.141 25.283 1.00 93.38 87 GLY A CA 1
ATOM 654 C C . GLY A 1 87 ? -15.227 6.831 26.070 1.00 93.38 87 GLY A C 1
ATOM 655 O O . GLY A 1 87 ? -14.210 6.444 26.661 1.00 93.38 87 GLY A O 1
ATOM 656 N N . SER A 1 88 ? -16.351 6.113 26.071 1.00 95.25 88 SER A N 1
ATOM 657 C CA . SER A 1 88 ? -16.433 4.797 26.710 1.00 95.25 88 SER A CA 1
ATOM 658 C C . SER A 1 88 ? -17.332 3.808 25.977 1.00 95.25 88 SER A C 1
ATOM 660 O O . SER A 1 88 ? -18.264 4.190 25.276 1.00 95.25 88 SER A O 1
ATOM 662 N N . PHE A 1 89 ? -17.072 2.521 26.178 1.00 95.69 89 PHE A N 1
ATOM 663 C CA . PHE A 1 89 ? -17.938 1.428 25.753 1.00 95.69 89 PHE A CA 1
ATOM 664 C C . PHE A 1 89 ? -18.271 0.518 26.934 1.00 95.69 89 PHE A C 1
ATOM 666 O O . PHE A 1 89 ? -17.534 0.467 27.921 1.00 95.69 89 PHE A O 1
ATOM 673 N N . VAL A 1 90 ? -19.380 -0.207 26.824 1.00 96.50 90 VAL A N 1
ATOM 674 C CA . VAL A 1 90 ? -19.874 -1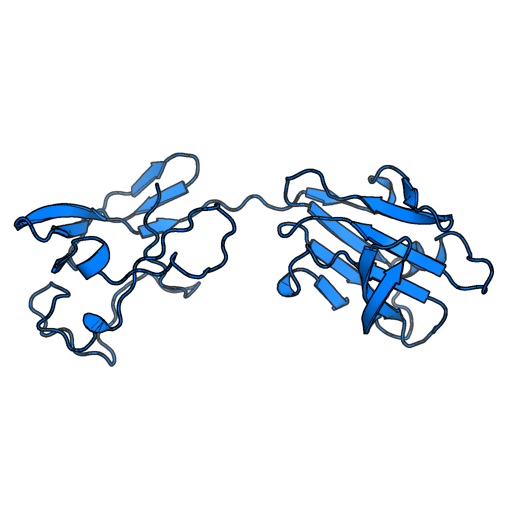.146 27.835 1.00 96.50 90 VAL A CA 1
ATOM 675 C C . VAL A 1 90 ? -19.544 -2.568 27.410 1.00 96.50 90 VAL A C 1
ATOM 677 O O . VAL A 1 90 ? -19.714 -2.941 26.246 1.00 96.50 90 VAL A O 1
ATOM 680 N N . LYS A 1 91 ? -19.057 -3.361 28.362 1.00 96.38 91 LYS A N 1
ATOM 681 C CA . LYS A 1 91 ? -18.740 -4.772 28.172 1.00 96.38 91 LYS A CA 1
ATOM 682 C C . LYS A 1 91 ? -19.913 -5.682 28.529 1.00 96.38 91 LYS A C 1
ATOM 684 O O . LYS A 1 91 ? -20.858 -5.283 29.207 1.00 96.38 91 LYS A O 1
ATOM 689 N N . THR A 1 92 ? -19.823 -6.949 28.139 1.00 95.81 92 THR A N 1
ATOM 690 C CA . THR A 1 92 ? -20.806 -7.990 28.493 1.00 95.81 92 THR A CA 1
ATOM 691 C C . THR A 1 92 ? -20.950 -8.226 29.998 1.00 95.81 92 THR A C 1
ATOM 693 O O . THR A 1 92 ? -21.998 -8.692 30.432 1.00 95.81 92 THR A O 1
ATOM 696 N N . ASP A 1 93 ? -19.931 -7.903 30.800 1.00 94.25 93 ASP A N 1
ATOM 697 C CA . ASP A 1 93 ? -19.984 -7.969 32.270 1.00 94.25 93 ASP A CA 1
ATOM 698 C C . ASP A 1 93 ? -20.576 -6.700 32.922 1.00 94.25 93 ASP A C 1
ATOM 700 O O . ASP A 1 93 ? -20.649 -6.607 34.147 1.00 94.25 93 ASP A O 1
ATOM 704 N N . GLY A 1 94 ? -21.001 -5.723 32.113 1.00 94.88 94 GLY A N 1
ATOM 705 C CA . GLY A 1 94 ? -21.553 -4.443 32.553 1.00 94.88 94 GLY A CA 1
ATOM 706 C C . GLY A 1 94 ? -20.509 -3.385 32.918 1.00 94.88 94 GLY A C 1
ATOM 707 O O . GLY A 1 94 ? -20.882 -2.248 33.205 1.00 94.88 94 GLY A O 1
ATOM 708 N N . SER A 1 95 ? -19.213 -3.712 32.900 1.00 96.50 95 SER A N 1
ATOM 709 C CA . SER A 1 95 ? -18.152 -2.732 33.143 1.00 96.50 95 SER A CA 1
ATOM 710 C C . SER A 1 95 ? -17.957 -1.795 31.948 1.00 96.50 95 SER A C 1
ATOM 712 O O . SER A 1 95 ? -18.241 -2.145 30.801 1.00 96.50 95 SER A O 1
ATOM 714 N N . ALA A 1 96 ? -17.453 -0.589 32.219 1.00 95.06 96 ALA A N 1
ATOM 715 C CA . ALA A 1 96 ? -17.079 0.373 31.189 1.00 95.06 96 ALA A CA 1
ATOM 716 C C . ALA A 1 96 ? -15.571 0.316 30.899 1.00 95.06 96 ALA A C 1
ATOM 718 O O . ALA A 1 96 ? -14.756 0.128 31.804 1.00 95.06 96 ALA A O 1
ATOM 719 N N . ALA A 1 97 ? -15.195 0.529 29.641 1.00 95.88 97 ALA A N 1
ATOM 720 C CA . ALA A 1 97 ? -13.814 0.719 29.205 1.00 95.88 97 ALA A CA 1
ATOM 721 C C . ALA A 1 97 ? -13.700 1.923 28.263 1.00 95.88 97 ALA A C 1
ATOM 723 O O . ALA A 1 97 ? -14.705 2.465 27.813 1.00 95.88 97 ALA A O 1
ATOM 724 N N . ARG A 1 98 ? -12.470 2.383 28.020 1.00 95.12 98 ARG A N 1
ATOM 725 C CA . ARG A 1 98 ? -12.185 3.604 27.255 1.00 95.12 98 ARG A CA 1
ATOM 726 C C . ARG A 1 98 ? -12.093 3.311 25.762 1.00 95.12 98 ARG A C 1
ATOM 728 O O . ARG A 1 98 ? -11.561 2.274 25.378 1.00 95.12 98 ARG A O 1
ATOM 735 N N . MET A 1 99 ? -12.535 4.262 24.954 1.00 94.50 99 MET A N 1
ATOM 736 C CA . MET A 1 99 ? -12.269 4.330 23.515 1.00 94.50 99 MET A CA 1
ATOM 737 C C . MET A 1 99 ? -11.919 5.771 23.146 1.00 94.50 99 MET A C 1
ATOM 739 O O . MET A 1 99 ? -12.323 6.689 23.859 1.00 94.50 99 MET A O 1
ATOM 743 N N . SER A 1 100 ? -11.177 5.958 22.062 1.00 93.94 100 SER A N 1
ATOM 744 C CA . SER A 1 100 ? -10.754 7.269 21.565 1.00 93.94 100 SER A CA 1
ATOM 745 C C . SER A 1 100 ? -10.592 7.208 20.058 1.00 93.94 100 SER A C 1
ATOM 747 O O . SER A 1 100 ? -10.299 6.140 19.517 1.00 93.94 100 SER A O 1
ATOM 749 N N . ASP A 1 101 ? -10.706 8.360 19.412 1.00 91.81 101 ASP A N 1
ATOM 750 C CA . ASP A 1 101 ? -10.280 8.505 18.030 1.00 91.81 101 ASP A CA 1
ATOM 751 C C . ASP A 1 101 ? -8.740 8.576 17.997 1.00 91.81 101 ASP A C 1
ATOM 753 O O . ASP A 1 101 ? -8.114 9.223 18.845 1.00 91.81 101 ASP A O 1
ATOM 757 N N . ALA A 1 102 ? -8.115 7.885 17.041 1.00 91.69 102 ALA A N 1
ATOM 758 C CA . ALA A 1 102 ? -6.662 7.814 16.904 1.00 91.69 102 ALA A CA 1
ATOM 759 C C . ALA A 1 102 ? -6.207 8.392 15.558 1.00 91.69 102 ALA A C 1
ATOM 761 O O . ALA A 1 102 ? -6.618 7.936 14.494 1.00 91.69 102 ALA A O 1
ATOM 762 N N . TRP A 1 103 ? -5.310 9.375 15.607 1.00 88.94 103 TRP A N 1
ATOM 763 C CA . TRP A 1 103 ? -4.603 9.914 14.451 1.00 88.94 103 TRP A CA 1
ATOM 764 C C . TRP A 1 103 ? -3.212 9.310 14.434 1.00 88.94 103 TRP A C 1
ATOM 766 O O . TRP A 1 103 ? -2.353 9.668 15.249 1.00 88.94 103 TRP A O 1
ATOM 776 N N . PHE A 1 104 ? -3.006 8.393 13.498 1.00 85.81 104 PHE A N 1
ATOM 777 C CA . PHE A 1 104 ? -1.712 7.774 13.281 1.00 85.81 104 PHE A CA 1
ATOM 778 C C . PHE A 1 104 ? -0.759 8.744 12.593 1.00 85.81 104 PHE A C 1
ATOM 780 O O . PHE A 1 104 ? -1.114 9.404 11.614 1.00 85.81 104 PHE A O 1
ATOM 787 N N . VAL A 1 105 ? 0.470 8.813 13.098 1.00 84.38 105 VAL A N 1
ATOM 788 C CA . VAL A 1 105 ? 1.561 9.419 12.339 1.00 84.38 105 VAL A CA 1
ATOM 789 C C . VAL A 1 105 ? 2.046 8.395 11.327 1.00 84.38 105 VAL A C 1
ATOM 791 O O . VAL A 1 105 ? 2.494 7.312 11.692 1.00 84.38 105 VAL A O 1
ATOM 794 N N . MET A 1 106 ? 1.955 8.754 10.051 1.00 76.69 106 MET A N 1
ATOM 795 C CA . MET A 1 106 ? 2.552 7.991 8.963 1.00 76.69 106 MET A CA 1
ATOM 796 C C . MET A 1 106 ? 3.945 8.549 8.695 1.00 76.69 106 MET A C 1
ATOM 798 O O . MET A 1 106 ? 4.117 9.765 8.581 1.00 76.69 106 MET A O 1
ATOM 802 N N . ALA A 1 107 ? 4.939 7.668 8.626 1.00 76.94 107 ALA A N 1
ATOM 803 C CA . ALA A 1 107 ? 6.252 8.062 8.147 1.00 76.94 107 ALA A CA 1
ATOM 804 C C . ALA A 1 107 ? 6.144 8.411 6.658 1.00 76.94 107 ALA A C 1
ATOM 806 O O . ALA A 1 107 ? 5.540 7.662 5.890 1.00 76.94 107 ALA A O 1
ATOM 807 N N . GLU A 1 108 ? 6.721 9.542 6.257 1.00 84.25 108 GLU A N 1
ATOM 808 C CA . GLU A 1 108 ? 6.950 9.794 4.837 1.00 84.25 108 GLU A CA 1
ATOM 809 C C . GLU A 1 108 ? 7.985 8.783 4.329 1.00 84.25 108 GLU A C 1
ATOM 811 O O . GLU A 1 108 ? 8.980 8.543 5.026 1.00 84.25 108 GLU A O 1
ATOM 816 N N . PRO A 1 109 ? 7.765 8.175 3.151 1.00 89.62 109 PRO A N 1
ATOM 817 C CA . PRO A 1 109 ? 8.728 7.241 2.603 1.00 89.62 109 PRO A CA 1
ATOM 818 C C . PRO A 1 109 ? 10.040 7.963 2.282 1.00 89.62 109 PRO A C 1
ATOM 820 O O . PRO A 1 109 ? 10.045 9.107 1.818 1.00 89.62 109 PRO A O 1
ATOM 823 N N . GLU A 1 110 ? 11.169 7.291 2.497 1.00 93.69 110 GLU A N 1
ATOM 824 C CA . GLU A 1 110 ? 12.466 7.821 2.079 1.00 93.69 110 GLU A CA 1
ATOM 825 C C . GLU A 1 110 ? 12.501 7.940 0.549 1.00 93.69 110 GLU A C 1
ATOM 827 O O . GLU A 1 110 ? 12.314 6.959 -0.170 1.00 93.69 110 GLU A O 1
ATOM 832 N N . LEU A 1 111 ? 12.740 9.148 0.034 1.00 95.12 111 LEU A N 1
ATOM 833 C CA . LEU A 1 111 ? 12.811 9.379 -1.407 1.00 95.12 111 LEU A CA 1
ATOM 834 C C . LEU A 1 111 ? 14.157 8.900 -1.959 1.00 95.12 111 LEU A C 1
ATOM 836 O O . LEU A 1 111 ? 15.204 9.468 -1.639 1.00 95.12 111 LEU A O 1
ATOM 840 N N . LEU A 1 112 ? 14.113 7.914 -2.853 1.00 94.06 112 LEU A N 1
ATOM 841 C CA . LEU A 1 112 ? 15.282 7.346 -3.508 1.00 94.06 112 LEU A CA 1
ATOM 842 C C . LEU A 1 112 ? 15.267 7.597 -5.018 1.00 94.06 112 LEU A C 1
ATOM 844 O O . LEU A 1 112 ? 14.258 7.468 -5.716 1.00 94.06 112 LEU A O 1
ATOM 848 N N . GLN A 1 113 ? 16.442 7.934 -5.532 1.00 90.88 113 GLN A N 1
ATOM 849 C CA . GLN A 1 113 ? 16.796 7.860 -6.942 1.00 90.88 113 GLN A CA 1
ATOM 850 C C . GLN A 1 113 ? 17.531 6.536 -7.198 1.00 90.88 113 GLN A C 1
ATOM 852 O O . GLN A 1 113 ? 18.242 6.059 -6.308 1.00 90.88 113 GLN A O 1
ATOM 857 N N . PRO A 1 114 ? 17.473 5.971 -8.418 1.00 92.56 114 PRO A N 1
ATOM 858 C CA . PRO A 1 114 ? 18.177 4.726 -8.740 1.00 92.56 114 PRO A CA 1
ATOM 859 C C . PRO A 1 114 ? 19.679 4.743 -8.411 1.00 92.56 114 PRO A C 1
ATOM 861 O O . PRO A 1 114 ? 20.240 3.718 -8.043 1.00 92.56 114 PRO A O 1
ATOM 864 N N . SER A 1 115 ? 20.332 5.908 -8.487 1.00 88.94 115 SER A N 1
ATOM 865 C CA . SER A 1 115 ? 21.756 6.080 -8.158 1.00 88.94 115 SER A CA 1
ATOM 866 C C . SER A 1 115 ? 22.093 5.925 -6.670 1.00 88.94 115 SER A C 1
ATOM 868 O O . SER A 1 115 ? 23.261 5.743 -6.333 1.00 88.94 115 SER A O 1
ATOM 870 N N . GLN A 1 116 ? 21.097 6.018 -5.785 1.00 91.38 116 GLN A N 1
ATOM 871 C CA . GLN A 1 116 ? 21.250 5.853 -4.336 1.00 91.38 116 GLN A CA 1
ATOM 872 C C . GLN A 1 116 ? 21.069 4.394 -3.900 1.00 91.38 116 GLN A C 1
ATOM 874 O O . GLN A 1 116 ? 21.401 4.046 -2.769 1.00 91.38 116 GLN A O 1
ATOM 879 N N . ILE A 1 117 ? 20.567 3.540 -4.793 1.00 91.56 117 ILE A N 1
ATOM 880 C CA . ILE A 1 117 ? 20.315 2.129 -4.524 1.00 91.56 117 ILE A CA 1
ATOM 881 C C . ILE A 1 117 ? 21.563 1.328 -4.887 1.00 91.56 117 ILE A C 1
ATOM 883 O O . ILE A 1 117 ? 22.1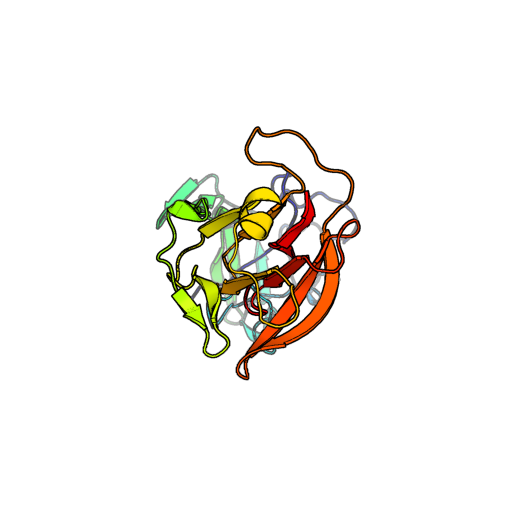66 1.511 -5.947 1.00 91.56 117 ILE A O 1
ATOM 887 N N . ALA A 1 118 ? 21.965 0.420 -3.997 1.00 83.00 118 ALA A N 1
ATOM 888 C CA . ALA A 1 118 ? 23.098 -0.455 -4.253 1.00 83.00 118 ALA A CA 1
ATOM 889 C C . ALA A 1 118 ? 22.836 -1.305 -5.504 1.00 83.00 118 ALA A C 1
ATOM 891 O O . ALA A 1 118 ? 21.828 -2.006 -5.590 1.00 83.00 118 ALA A O 1
ATOM 892 N N . ALA A 1 119 ? 23.765 -1.267 -6.461 1.00 79.06 119 ALA A N 1
ATOM 893 C CA . ALA A 1 119 ? 23.645 -2.049 -7.681 1.00 79.06 119 ALA A CA 1
ATOM 894 C C . ALA A 1 119 ? 23.634 -3.547 -7.350 1.00 79.06 119 ALA A C 1
ATOM 896 O O . ALA A 1 119 ? 24.629 -4.103 -6.875 1.00 79.06 119 ALA A O 1
ATOM 897 N N . LYS A 1 120 ? 22.505 -4.197 -7.628 1.00 92.56 120 LYS A N 1
ATOM 898 C CA . LYS A 1 120 ? 22.364 -5.649 -7.614 1.00 92.56 120 LYS A CA 1
ATOM 899 C C . LYS A 1 120 ? 22.076 -6.146 -9.024 1.00 92.56 120 LYS A C 1
ATOM 901 O O . LYS A 1 120 ? 21.584 -5.411 -9.881 1.00 92.56 120 LYS A O 1
ATOM 906 N N . THR A 1 121 ? 22.391 -7.410 -9.251 1.00 94.75 121 THR A N 1
ATOM 907 C CA . THR A 1 121 ? 22.097 -8.107 -10.498 1.00 94.75 121 THR A CA 1
ATOM 908 C C . THR A 1 121 ? 21.459 -9.439 -10.149 1.00 94.75 121 THR A C 1
ATOM 910 O O . THR A 1 121 ? 21.909 -10.110 -9.218 1.00 94.75 121 THR A O 1
ATOM 913 N N . ASP A 1 122 ? 20.405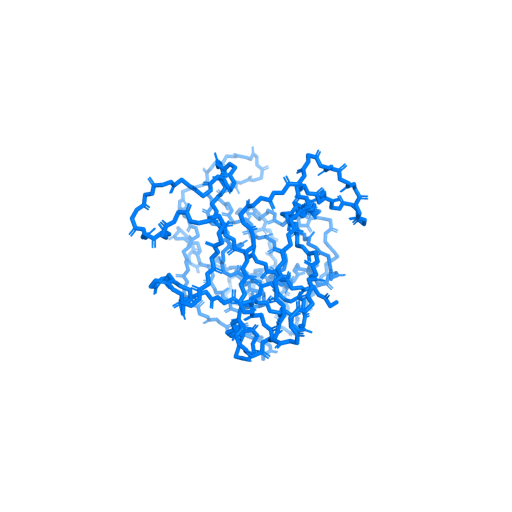 -9.811 -10.863 1.00 94.50 122 ASP A N 1
ATOM 914 C CA . ASP A 1 122 ? 19.775 -11.116 -10.703 1.00 94.50 122 ASP A CA 1
ATOM 915 C C . ASP A 1 122 ? 20.592 -12.232 -11.396 1.00 94.50 122 ASP A C 1
ATOM 917 O O . ASP A 1 122 ? 21.645 -11.995 -11.995 1.00 94.50 122 ASP A O 1
ATOM 921 N N . ALA A 1 123 ? 20.112 -13.478 -11.338 1.00 91.81 123 ALA A N 1
ATOM 922 C CA . ALA A 1 123 ? 20.790 -14.605 -11.985 1.00 91.81 123 ALA A CA 1
ATOM 923 C C . ALA A 1 123 ? 20.785 -14.529 -13.528 1.00 91.81 123 ALA A C 1
ATOM 925 O O . ALA A 1 123 ? 21.612 -15.180 -14.169 1.00 91.81 123 ALA A O 1
ATOM 926 N N . ALA A 1 124 ? 19.884 -13.742 -14.124 1.00 91.31 124 ALA A N 1
ATOM 927 C CA . ALA A 1 124 ? 19.794 -13.506 -15.561 1.00 91.31 124 ALA A CA 1
ATOM 928 C C . ALA A 1 124 ? 20.636 -12.303 -16.038 1.00 91.31 124 ALA A C 1
ATOM 930 O O . ALA A 1 124 ? 20.649 -12.005 -17.233 1.00 91.31 124 ALA A O 1
ATOM 931 N N . GLY A 1 125 ? 21.365 -11.624 -15.145 1.00 93.31 125 GLY A N 1
ATOM 932 C CA . GLY A 1 125 ? 22.172 -10.455 -15.502 1.00 93.31 125 GLY A CA 1
ATOM 933 C C . GLY A 1 125 ? 21.385 -9.138 -15.539 1.00 93.31 125 GLY A C 1
ATOM 934 O O . GLY A 1 125 ? 21.909 -8.128 -16.009 1.00 93.31 125 GLY A O 1
ATOM 935 N N . ILE A 1 126 ? 20.140 -9.131 -15.062 1.00 96.25 126 ILE A N 1
ATOM 936 C CA . ILE A 1 126 ? 19.248 -7.972 -15.036 1.00 96.25 126 ILE A CA 1
ATOM 937 C C . ILE A 1 126 ? 19.554 -7.127 -13.805 1.00 96.25 126 ILE A C 1
ATOM 939 O O . ILE A 1 126 ? 19.730 -7.648 -12.704 1.00 96.25 126 ILE A O 1
ATOM 943 N N . GLN A 1 127 ? 19.626 -5.809 -13.986 1.00 96.62 127 GLN A N 1
ATOM 944 C CA . GLN A 1 127 ? 19.836 -4.883 -12.881 1.00 96.62 127 GLN A CA 1
ATOM 945 C C . GLN A 1 127 ? 18.610 -4.863 -11.960 1.00 96.62 127 GLN A C 1
ATOM 947 O O . GLN A 1 127 ? 17.472 -4.719 -12.410 1.00 96.62 127 GLN A O 1
ATOM 952 N N . VAL A 1 128 ? 18.880 -4.972 -10.664 1.00 97.19 128 VAL A N 1
ATOM 953 C CA . VAL A 1 128 ? 17.889 -4.970 -9.593 1.00 97.19 128 VAL A CA 1
ATOM 954 C C . VAL A 1 128 ? 18.078 -3.715 -8.749 1.00 97.19 128 VAL A C 1
ATOM 956 O O . VAL A 1 128 ? 19.180 -3.434 -8.272 1.00 97.19 128 VAL A O 1
ATOM 959 N N . LEU A 1 129 ? 16.989 -2.976 -8.572 1.00 97.31 129 LEU A N 1
ATOM 960 C CA . LEU A 1 129 ? 16.844 -1.892 -7.615 1.00 97.31 129 LEU A CA 1
ATOM 961 C C . LEU A 1 129 ? 16.136 -2.467 -6.392 1.00 97.31 129 LEU A C 1
ATOM 963 O O . LEU A 1 129 ? 14.970 -2.841 -6.471 1.00 97.31 129 LEU A O 1
ATOM 967 N N . ASP A 1 130 ? 16.879 -2.614 -5.303 1.00 95.75 130 ASP A N 1
ATOM 968 C CA . ASP A 1 130 ? 16.416 -3.297 -4.102 1.00 95.75 130 ASP A CA 1
ATOM 969 C C . ASP A 1 130 ? 16.015 -2.307 -3.003 1.00 95.75 130 ASP A C 1
ATOM 971 O O . ASP A 1 130 ? 16.863 -1.576 -2.484 1.00 95.75 130 ASP A O 1
ATOM 975 N N . LEU A 1 131 ? 14.726 -2.320 -2.672 1.00 95.38 131 LEU A N 1
ATOM 976 C CA . LEU A 1 131 ? 14.062 -1.520 -1.648 1.00 95.38 131 LEU A CA 1
ATOM 977 C C . LEU A 1 131 ? 13.687 -2.347 -0.404 1.00 95.38 131 LEU A C 1
ATOM 979 O O . LEU A 1 131 ? 12.996 -1.841 0.470 1.00 95.38 131 LEU A O 1
ATOM 983 N N . THR A 1 132 ? 14.143 -3.605 -0.256 1.00 92.50 132 THR A N 1
ATOM 984 C CA . THR A 1 132 ? 13.738 -4.496 0.858 1.00 92.50 132 THR A CA 1
ATOM 985 C C . THR A 1 132 ? 14.384 -4.132 2.208 1.00 92.50 132 THR A C 1
ATOM 987 O O . THR A 1 132 ? 14.927 -4.980 2.922 1.00 92.50 132 THR A O 1
ATOM 990 N N . SER A 1 133 ? 14.384 -2.849 2.554 1.00 88.00 133 SER A N 1
ATOM 991 C CA . SER A 1 133 ? 14.947 -2.286 3.779 1.00 88.00 133 SER A CA 1
ATOM 992 C C . SER A 1 133 ? 14.082 -2.560 5.016 1.00 88.00 133 SER A C 1
ATOM 994 O O . SER A 1 133 ? 14.578 -2.459 6.139 1.00 88.00 133 SER A O 1
ATOM 996 N N . GLY A 1 134 ? 12.804 -2.916 4.823 1.00 85.75 134 GLY A N 1
ATOM 997 C CA . GLY A 1 134 ? 11.804 -3.020 5.887 1.00 85.75 134 GLY A CA 1
ATOM 998 C C . GLY A 1 134 ? 11.261 -1.664 6.350 1.00 85.75 134 GLY A C 1
ATOM 999 O O . GLY A 1 134 ? 10.553 -1.596 7.356 1.00 85.75 134 GLY A O 1
ATOM 1000 N N . THR A 1 135 ? 11.616 -0.583 5.652 1.00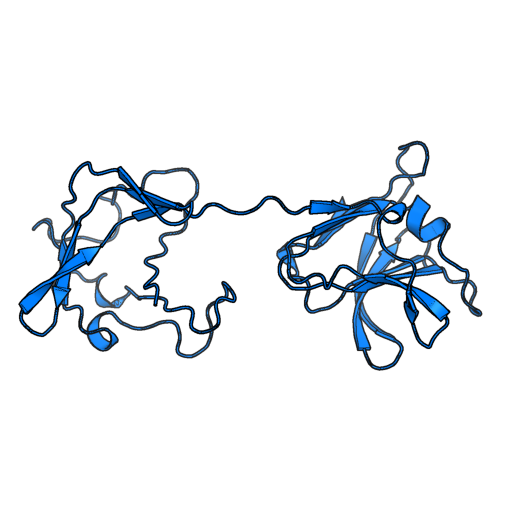 89.56 135 THR A N 1
ATOM 1001 C CA . THR A 1 135 ? 11.089 0.770 5.848 1.00 89.56 135 THR A CA 1
ATOM 1002 C C . THR A 1 135 ? 10.481 1.262 4.545 1.00 89.56 135 THR A C 1
ATOM 1004 O O . THR A 1 135 ? 10.985 0.914 3.487 1.00 89.56 135 THR A O 1
ATOM 1007 N N . ALA A 1 136 ? 9.442 2.095 4.625 1.00 92.31 136 ALA A N 1
ATOM 1008 C CA . ALA A 1 136 ? 8.801 2.655 3.440 1.00 92.31 136 ALA A CA 1
ATOM 1009 C C . ALA A 1 136 ? 9.784 3.516 2.627 1.00 92.31 136 ALA A C 1
ATOM 1011 O O . ALA A 1 136 ? 10.332 4.496 3.146 1.00 92.31 136 ALA A O 1
ATOM 1012 N N . GLN A 1 137 ? 9.972 3.185 1.352 1.00 95.44 137 GLN A N 1
ATOM 1013 C CA . GLN A 1 137 ? 10.799 3.933 0.407 1.00 95.44 137 GLN A CA 1
ATOM 1014 C C . GLN A 1 137 ? 9.996 4.310 -0.836 1.00 95.44 137 GLN A C 1
ATOM 1016 O O . GLN A 1 137 ? 9.109 3.586 -1.275 1.00 95.44 137 GLN A O 1
ATOM 1021 N N . GLN A 1 138 ? 10.304 5.456 -1.437 1.00 96.75 138 GLN A N 1
ATOM 1022 C CA . GLN A 1 138 ? 9.689 5.889 -2.685 1.00 96.75 138 GLN A CA 1
ATOM 1023 C C . GLN A 1 138 ? 10.751 6.036 -3.764 1.00 96.75 138 GLN A C 1
ATOM 1025 O O . GLN A 1 138 ? 11.582 6.946 -3.727 1.00 96.75 138 GLN A O 1
ATOM 1030 N N . LEU A 1 139 ? 10.668 5.179 -4.775 1.00 97.50 139 LEU A N 1
ATOM 1031 C CA . LEU A 1 139 ? 11.537 5.198 -5.938 1.00 97.50 139 LEU A CA 1
ATOM 1032 C C . LEU A 1 139 ? 10.829 5.860 -7.119 1.00 97.50 139 LEU A C 1
ATOM 1034 O O . LEU A 1 139 ? 9.768 5.419 -7.556 1.00 97.50 139 LEU A O 1
ATOM 1038 N N . THR A 1 140 ? 11.442 6.899 -7.682 1.00 96.44 140 THR A N 1
ATOM 1039 C CA . THR A 1 140 ? 11.006 7.454 -8.972 1.00 96.44 140 THR A CA 1
ATOM 1040 C C . THR A 1 140 ? 11.919 6.965 -10.084 1.00 96.44 140 THR A C 1
ATOM 1042 O O . THR A 1 140 ? 13.106 7.281 -10.091 1.00 96.44 140 THR A O 1
ATOM 1045 N N . LEU A 1 141 ? 11.349 6.218 -11.027 1.00 96.94 141 LEU A N 1
ATOM 1046 C CA . LEU A 1 141 ? 12.012 5.736 -12.230 1.00 96.94 141 LEU A CA 1
ATOM 1047 C C . LEU A 1 141 ? 11.656 6.606 -13.426 1.00 96.94 141 LEU A C 1
ATOM 1049 O O . LEU A 1 141 ? 10.493 6.755 -13.810 1.00 96.94 141 LEU A O 1
ATOM 1053 N N . LYS A 1 142 ? 12.687 7.164 -14.046 1.00 97.00 142 LYS A N 1
ATOM 1054 C CA . LYS A 1 142 ? 12.598 7.855 -15.326 1.00 97.00 142 LYS A CA 1
ATOM 1055 C C . LYS A 1 142 ? 12.763 6.870 -16.468 1.00 97.00 142 LYS A C 1
ATOM 1057 O O . LYS A 1 142 ? 13.439 5.847 -16.337 1.00 97.00 142 LYS A O 1
ATOM 1062 N N . LEU A 1 143 ? 12.232 7.222 -17.636 1.00 97.75 143 LEU A N 1
ATOM 1063 C CA . LEU A 1 143 ? 12.508 6.469 -18.857 1.00 97.75 143 LEU A CA 1
ATOM 1064 C C . LEU A 1 143 ? 14.018 6.409 -19.129 1.00 97.75 143 LEU A C 1
ATOM 1066 O O . LEU A 1 143 ? 14.525 5.368 -19.546 1.00 97.75 143 LEU A O 1
ATOM 1070 N N . SER A 1 144 ? 14.753 7.489 -18.839 1.00 97.19 144 SER A N 1
ATOM 1071 C CA . SER A 1 144 ? 16.216 7.510 -18.962 1.00 97.19 144 SER A CA 1
ATOM 1072 C C . SER A 1 144 ? 16.921 6.451 -18.119 1.00 97.19 144 SER A C 1
ATOM 1074 O O . SER A 1 144 ? 17.961 5.949 -18.541 1.00 97.19 144 SER A O 1
ATOM 1076 N N . ASP A 1 145 ? 16.363 6.088 -16.964 1.00 97.00 145 ASP A N 1
ATOM 1077 C CA . ASP A 1 145 ? 16.970 5.088 -16.087 1.00 97.00 145 ASP A CA 1
ATOM 1078 C C . ASP A 1 145 ? 16.868 3.704 -16.737 1.00 97.00 145 ASP A C 1
ATOM 1080 O O . ASP A 1 145 ? 17.865 2.988 -16.833 1.00 97.00 145 ASP A O 1
ATOM 1084 N N . VAL A 1 146 ? 15.711 3.375 -17.323 1.00 96.94 146 VAL A N 1
ATOM 1085 C CA . VAL A 1 146 ? 15.517 2.123 -18.078 1.00 96.94 146 VAL A CA 1
ATOM 1086 C C . VAL A 1 146 ? 16.352 2.102 -19.360 1.00 96.94 146 VAL A C 1
ATOM 1088 O O . VAL A 1 146 ? 16.957 1.087 -19.698 1.00 96.94 146 VAL A O 1
ATOM 1091 N N . LEU A 1 147 ? 16.463 3.235 -20.060 1.00 96.94 147 LEU A N 1
ATOM 1092 C CA . LEU A 1 147 ? 17.341 3.373 -21.228 1.00 96.94 147 LEU A CA 1
ATOM 1093 C C . LEU A 1 147 ? 18.826 3.204 -20.879 1.00 96.94 147 LEU A C 1
ATOM 1095 O O . LEU A 1 147 ? 19.612 2.832 -21.750 1.00 96.94 147 LEU A O 1
ATOM 1099 N N . SER A 1 148 ? 19.213 3.464 -19.630 1.00 95.56 148 SER A N 1
ATOM 1100 C CA . SER A 1 148 ? 20.582 3.281 -19.141 1.00 95.56 148 SER A CA 1
ATOM 1101 C C . SER A 1 148 ? 20.869 1.862 -18.633 1.00 95.56 148 SER A C 1
ATOM 1103 O O . SER A 1 148 ? 22.037 1.481 -18.543 1.00 95.56 148 SER A O 1
ATOM 1105 N N . ALA A 1 149 ? 19.826 1.066 -18.364 1.00 95.31 149 ALA A N 1
ATOM 1106 C CA . ALA A 1 149 ? 19.949 -0.302 -17.867 1.00 95.31 149 ALA A CA 1
ATOM 1107 C C . ALA A 1 149 ? 20.739 -1.193 -18.844 1.00 95.31 149 ALA A C 1
ATOM 1109 O O . ALA A 1 149 ? 20.657 -0.975 -20.058 1.00 95.31 149 ALA A O 1
ATOM 1110 N N . PRO A 1 150 ? 21.481 -2.210 -18.367 1.00 94.94 150 PRO A N 1
ATOM 1111 C CA . PRO A 1 150 ? 22.204 -3.137 -19.235 1.00 94.94 150 PRO A CA 1
ATOM 1112 C C . PRO A 1 150 ? 21.308 -3.719 -20.338 1.00 94.94 150 PRO A C 1
ATOM 1114 O O . PRO A 1 150 ? 20.138 -4.010 -20.099 1.00 94.94 150 PRO A O 1
ATOM 1117 N N . VAL A 1 151 ? 21.853 -3.889 -21.545 1.00 96.06 151 VAL A N 1
ATOM 1118 C CA . VAL A 1 151 ? 21.136 -4.525 -22.663 1.00 96.06 151 VAL A CA 1
ATOM 1119 C C . VAL A 1 151 ? 21.217 -6.041 -22.504 1.00 96.06 151 VAL A C 1
ATOM 1121 O O . VAL A 1 151 ? 22.311 -6.587 -22.351 1.00 96.06 151 VAL A O 1
ATOM 1124 N N . GLN A 1 152 ? 20.072 -6.718 -22.540 1.00 94.62 152 GLN A N 1
ATOM 1125 C CA . GLN A 1 152 ? 19.985 -8.176 -22.516 1.00 94.62 152 GLN A CA 1
ATOM 1126 C C . GLN A 1 152 ? 20.363 -8.776 -23.880 1.00 94.62 152 GLN A C 1
ATOM 1128 O O . GLN A 1 152 ? 20.436 -8.088 -24.899 1.00 94.62 152 GLN A O 1
ATOM 1133 N N . ALA A 1 153 ? 20.593 -10.091 -23.920 1.00 91.81 153 ALA A N 1
ATOM 1134 C CA . ALA A 1 153 ? 20.980 -10.798 -25.144 1.00 91.81 153 ALA A CA 1
ATOM 1135 C C . ALA A 1 153 ? 19.940 -10.692 -26.280 1.00 91.81 153 ALA A C 1
ATOM 1137 O O . ALA A 1 153 ? 20.300 -10.809 -27.449 1.00 91.81 153 ALA A O 1
ATOM 1138 N N . ASP A 1 154 ? 18.670 -10.456 -25.947 1.00 91.75 154 ASP A N 1
ATOM 1139 C CA . ASP A 1 154 ? 17.568 -10.244 -26.893 1.00 91.75 154 ASP A CA 1
ATOM 1140 C C . ASP A 1 154 ? 17.423 -8.777 -27.350 1.00 91.75 154 ASP A C 1
ATOM 1142 O O . ASP A 1 154 ? 16.516 -8.447 -28.113 1.00 91.75 154 ASP A O 1
ATOM 1146 N N . GLY A 1 155 ? 18.319 -7.891 -26.903 1.00 94.56 155 GLY A N 1
ATOM 1147 C CA . GLY A 1 155 ? 18.281 -6.460 -27.194 1.00 94.56 155 GLY A CA 1
ATOM 1148 C C . GLY A 1 155 ? 17.312 -5.664 -26.317 1.00 94.56 155 GLY A C 1
ATOM 1149 O O . GLY A 1 155 ? 17.202 -4.450 -26.505 1.00 94.56 155 GLY A O 1
ATOM 1150 N N . SER A 1 156 ? 16.620 -6.308 -25.373 1.00 95.81 156 SER A N 1
ATOM 1151 C CA . SER A 1 156 ? 15.771 -5.617 -24.406 1.00 95.81 156 SER A CA 1
ATOM 1152 C C . SER A 1 156 ? 16.590 -4.904 -23.328 1.00 95.81 156 SER A C 1
ATOM 1154 O O . SER A 1 156 ? 17.787 -5.150 -23.147 1.00 95.81 156 SER A O 1
ATOM 1156 N N . ARG A 1 157 ? 15.939 -3.963 -22.643 1.00 97.69 157 ARG A N 1
ATOM 1157 C CA . ARG A 1 157 ? 16.424 -3.356 -21.404 1.00 97.69 157 ARG A CA 1
ATOM 1158 C C . ARG A 1 157 ? 15.358 -3.539 -20.342 1.00 97.69 157 ARG A C 1
ATOM 1160 O O . ARG A 1 157 ? 14.253 -3.007 -20.463 1.00 97.69 157 ARG A O 1
ATOM 1167 N N . THR A 1 158 ? 15.720 -4.283 -19.311 1.00 97.44 158 THR A N 1
ATOM 1168 C CA . THR A 1 158 ? 14.854 -4.633 -18.197 1.00 97.44 158 THR A CA 1
ATOM 1169 C C . THR A 1 158 ? 15.450 -4.096 -16.904 1.00 97.44 158 THR A C 1
ATOM 1171 O O . THR A 1 158 ? 16.647 -4.257 -16.656 1.00 97.44 158 THR A O 1
ATOM 1174 N N . LEU A 1 159 ? 14.613 -3.478 -16.076 1.00 97.69 159 LEU A N 1
ATOM 1175 C CA . LEU A 1 159 ? 14.916 -3.207 -14.672 1.00 97.69 159 LEU A CA 1
ATOM 1176 C C . LEU A 1 159 ? 13.975 -4.014 -13.787 1.00 97.69 159 LEU A C 1
ATOM 1178 O O . LEU A 1 159 ? 12.783 -4.113 -14.075 1.00 97.69 159 LEU A O 1
ATOM 1182 N N . ILE A 1 160 ? 14.512 -4.557 -12.701 1.00 97.94 160 ILE A N 1
ATOM 1183 C CA . ILE A 1 160 ? 13.721 -5.159 -11.630 1.00 97.94 160 ILE A CA 1
ATOM 1184 C C . ILE A 1 160 ? 13.702 -4.189 -10.450 1.00 97.94 160 ILE A C 1
ATOM 1186 O O . ILE A 1 160 ? 14.752 -3.687 -10.056 1.00 97.94 160 ILE A O 1
ATOM 1190 N N . VAL A 1 161 ? 12.529 -3.960 -9.869 1.00 97.81 161 VAL A N 1
ATOM 1191 C CA . VAL A 1 161 ? 12.359 -3.295 -8.576 1.00 97.81 161 VAL A CA 1
ATOM 1192 C C . VAL A 1 161 ? 11.887 -4.339 -7.574 1.00 97.81 161 VAL A C 1
ATOM 1194 O O . VAL A 1 161 ? 10.795 -4.887 -7.722 1.00 97.81 161 VAL A O 1
ATOM 1197 N N . GLN A 1 162 ? 12.727 -4.628 -6.586 1.00 96.56 162 GLN A N 1
ATOM 1198 C CA . GLN A 1 162 ? 12.377 -5.434 -5.418 1.00 96.56 162 GLN A CA 1
ATOM 1199 C C . GLN A 1 162 ? 12.020 -4.505 -4.269 1.00 96.56 162 GLN A C 1
ATOM 1201 O O . GLN A 1 162 ? 12.660 -3.472 -4.115 1.00 96.56 162 GLN A O 1
ATOM 1206 N N . GLY A 1 163 ? 11.013 -4.858 -3.483 1.00 95.19 163 GLY A N 1
ATOM 1207 C CA . GLY A 1 163 ? 10.544 -4.037 -2.373 1.00 95.19 163 GLY A CA 1
ATOM 1208 C C . GLY A 1 163 ? 9.434 -4.735 -1.607 1.00 95.19 163 GLY A C 1
ATOM 1209 O O . GLY A 1 163 ? 9.008 -5.832 -1.976 1.00 95.19 163 GLY A O 1
ATOM 1210 N N . ASP A 1 164 ? 8.983 -4.102 -0.538 1.00 92.88 164 ASP A N 1
ATOM 1211 C CA . ASP A 1 164 ? 7.901 -4.577 0.310 1.00 92.88 164 ASP A CA 1
ATOM 1212 C C . ASP A 1 164 ? 6.618 -3.743 0.138 1.00 92.88 164 ASP A C 1
ATOM 1214 O O . ASP A 1 164 ? 6.531 -2.824 -0.679 1.00 92.88 164 ASP A O 1
ATOM 1218 N N . ARG A 1 165 ? 5.563 -4.093 0.883 1.00 90.88 165 ARG A N 1
ATOM 1219 C CA . ARG A 1 165 ? 4.234 -3.472 0.733 1.00 90.88 165 ARG A CA 1
ATOM 1220 C C . ARG A 1 165 ? 4.205 -1.972 1.011 1.00 90.88 165 ARG A C 1
ATOM 1222 O O . ARG A 1 165 ? 3.250 -1.320 0.597 1.00 90.88 165 ARG A O 1
ATOM 1229 N N . ALA A 1 166 ? 5.168 -1.457 1.773 1.00 90.25 166 ALA A N 1
ATOM 1230 C CA . ALA A 1 166 ? 5.208 -0.061 2.178 1.00 90.25 166 ALA A CA 1
ATOM 1231 C C . ALA A 1 166 ? 5.916 0.821 1.140 1.00 90.25 166 ALA A C 1
ATOM 1233 O O . ALA A 1 166 ? 5.809 2.045 1.216 1.00 90.25 166 ALA A O 1
ATOM 1234 N N . ASP A 1 167 ? 6.597 0.213 0.168 1.00 95.31 167 ASP A N 1
ATOM 1235 C CA . ASP A 1 167 ? 7.312 0.941 -0.867 1.00 95.31 167 ASP A CA 1
ATOM 1236 C C . ASP A 1 167 ? 6.373 1.505 -1.934 1.00 95.31 167 ASP A C 1
ATOM 1238 O O . ASP A 1 167 ? 5.294 0.971 -2.208 1.00 95.31 167 ASP A O 1
ATOM 1242 N N . VAL A 1 168 ? 6.812 2.599 -2.553 1.00 96.38 168 VAL A N 1
ATOM 1243 C CA . VAL A 1 168 ? 6.125 3.317 -3.627 1.00 96.38 168 VAL A CA 1
ATOM 1244 C C . VAL A 1 168 ? 7.031 3.384 -4.849 1.00 96.38 168 VAL A C 1
ATOM 1246 O O . VAL A 1 168 ? 8.197 3.770 -4.758 1.00 96.38 168 VAL A O 1
ATOM 1249 N N . VAL A 1 169 ? 6.490 3.049 -6.020 1.00 98.00 169 VAL A N 1
ATOM 1250 C CA . VAL A 1 169 ? 7.216 3.108 -7.293 1.00 98.00 169 VAL A CA 1
ATOM 1251 C C . VAL A 1 169 ? 6.482 4.024 -8.258 1.00 98.00 169 VAL A C 1
ATOM 1253 O O . VAL A 1 169 ? 5.366 3.736 -8.682 1.00 98.00 169 VAL A O 1
ATOM 1256 N N . ASN A 1 170 ? 7.145 5.104 -8.658 1.00 97.81 170 ASN A N 1
ATOM 1257 C CA . ASN A 1 170 ? 6.656 6.024 -9.677 1.00 97.81 170 ASN A CA 1
ATOM 1258 C C . ASN A 1 170 ? 7.374 5.757 -10.998 1.00 97.81 170 ASN A C 1
ATOM 1260 O O . ASN A 1 170 ? 8.586 5.946 -11.092 1.00 97.81 170 ASN A O 1
ATOM 1264 N N . LEU A 1 171 ? 6.635 5.364 -12.028 1.00 98.12 171 LEU A N 1
ATOM 1265 C CA . LEU A 1 171 ? 7.132 5.194 -13.387 1.00 98.12 171 LEU A CA 1
ATOM 1266 C C . LEU A 1 171 ? 6.789 6.434 -14.209 1.00 98.12 171 LEU A C 1
ATOM 1268 O O . LEU A 1 171 ? 5.624 6.674 -14.505 1.00 98.12 171 LEU A O 1
ATOM 1272 N N . THR A 1 172 ? 7.801 7.197 -14.606 1.00 97.38 172 THR A N 1
ATOM 1273 C CA . THR A 1 172 ? 7.636 8.392 -15.444 1.00 97.38 172 THR A CA 1
ATOM 1274 C C . THR A 1 172 ? 8.137 8.130 -16.863 1.00 97.38 172 THR A C 1
ATOM 1276 O O . THR A 1 172 ? 8.953 7.235 -17.110 1.00 97.38 172 THR A O 1
ATOM 1279 N N . HIS A 1 173 ? 7.690 8.946 -17.809 1.00 96.94 173 HIS A N 1
ATOM 1280 C CA . HIS A 1 173 ? 8.166 8.946 -19.194 1.00 96.94 173 HIS A CA 1
ATOM 1281 C C . HIS A 1 173 ? 9.248 10.017 -19.450 1.00 96.94 173 HIS A C 1
ATOM 1283 O O . HIS A 1 173 ? 9.506 10.395 -20.592 1.00 96.94 173 HIS A O 1
ATOM 1289 N N . LEU A 1 174 ? 9.896 10.505 -18.386 1.00 97.31 174 LEU A N 1
ATOM 1290 C CA . LEU A 1 174 ? 10.900 11.565 -18.463 1.00 97.31 174 LEU A CA 1
ATOM 1291 C C . LEU A 1 174 ? 12.264 11.053 -18.937 1.00 97.31 174 LEU A C 1
ATOM 1293 O O . LEU A 1 174 ? 12.714 9.965 -18.565 1.00 97.31 174 LEU A O 1
ATOM 1297 N N . LEU A 1 175 ? 12.957 11.880 -19.711 1.00 96.69 175 LEU A N 1
ATOM 1298 C CA . LEU A 1 175 ? 14.352 11.702 -20.098 1.00 96.69 175 LEU A CA 1
ATOM 1299 C C . LEU A 1 175 ? 15.301 12.338 -19.067 1.00 96.69 175 LEU A C 1
ATOM 1301 O O . LEU A 1 175 ? 14.887 12.954 -18.083 1.00 96.69 175 LEU A O 1
ATOM 1305 N N . ALA A 1 176 ? 16.609 12.179 -19.287 1.00 94.25 176 ALA A N 1
ATOM 1306 C CA . ALA A 1 176 ? 17.637 12.616 -18.341 1.00 94.25 176 ALA A CA 1
ATOM 1307 C C . ALA A 1 176 ? 17.652 14.141 -18.131 1.00 94.25 176 ALA A C 1
ATOM 1309 O O . ALA A 1 176 ? 18.002 14.611 -17.050 1.00 94.25 176 ALA A O 1
ATOM 1310 N N . ASP A 1 177 ? 17.248 14.904 -19.148 1.00 94.38 177 ASP A N 1
ATOM 1311 C CA . ASP A 1 177 ? 17.113 16.364 -19.111 1.00 94.38 177 ASP A CA 1
ATOM 1312 C C . ASP A 1 177 ? 15.762 16.840 -18.544 1.00 94.38 177 ASP A C 1
ATOM 1314 O O . ASP A 1 177 ? 15.530 18.043 -18.438 1.00 94.38 177 ASP A O 1
ATOM 1318 N N . GLY A 1 178 ? 14.884 15.908 -18.157 1.00 93.69 178 GLY A N 1
ATOM 1319 C CA . GLY A 1 178 ? 13.545 16.192 -17.649 1.00 93.69 178 GLY A CA 1
ATOM 1320 C C . GLY A 1 178 ? 12.501 16.469 -18.730 1.00 93.69 178 GLY A C 1
ATOM 1321 O O . GLY A 1 178 ? 11.380 16.822 -18.380 1.00 93.69 178 GLY A O 1
ATOM 1322 N N . SER A 1 179 ? 12.835 16.320 -20.015 1.00 96.69 179 SER A N 1
ATOM 1323 C CA . SER A 1 179 ? 11.838 16.362 -21.087 1.00 96.69 179 SER A CA 1
ATOM 1324 C C . SER A 1 179 ? 10.971 15.098 -21.100 1.00 96.69 179 SER A C 1
ATOM 1326 O O . SER A 1 179 ? 11.407 14.022 -20.689 1.00 96.69 179 SER A O 1
ATOM 1328 N N . GLU A 1 180 ? 9.733 15.231 -21.567 1.00 96.50 180 GLU A N 1
ATOM 1329 C CA . GLU A 1 180 ? 8.788 14.123 -21.726 1.00 96.50 180 GLU A CA 1
ATOM 1330 C C . GLU A 1 180 ? 9.041 13.391 -23.051 1.00 96.50 180 GLU A C 1
ATOM 1332 O O . GLU A 1 180 ? 9.107 14.012 -24.114 1.00 96.50 180 GLU A O 1
ATOM 1337 N N . ALA A 1 181 ? 9.184 12.066 -22.999 1.00 96.06 181 ALA A N 1
ATOM 1338 C CA . ALA A 1 181 ? 9.229 11.226 -24.190 1.00 96.06 181 ALA A CA 1
ATOM 1339 C C . ALA A 1 181 ? 7.821 10.812 -24.642 1.00 96.06 181 ALA A C 1
ATOM 1341 O O . ALA A 1 181 ? 6.896 10.701 -23.839 1.00 96.06 181 ALA A O 1
ATOM 1342 N N . GLU A 1 182 ? 7.664 10.525 -25.936 1.00 95.69 182 GLU A N 1
ATOM 1343 C CA . GLU A 1 182 ? 6.414 9.976 -26.459 1.00 95.69 182 GLU A CA 1
ATOM 1344 C C . GLU A 1 182 ? 6.158 8.563 -25.929 1.00 95.69 182 GLU A C 1
ATOM 1346 O O . GLU A 1 182 ? 6.985 7.667 -26.093 1.00 95.69 182 GLU A O 1
ATOM 1351 N N . GLY A 1 183 ? 4.964 8.343 -25.383 1.00 95.19 183 GLY A N 1
ATOM 1352 C CA . GLY A 1 183 ? 4.532 7.049 -24.866 1.00 95.19 183 GLY A CA 1
ATOM 1353 C C . GLY A 1 183 ? 4.391 7.037 -23.349 1.00 95.19 183 GLY A C 1
ATOM 1354 O O . GLY A 1 183 ? 4.638 8.022 -22.665 1.00 95.19 183 GLY A O 1
ATOM 1355 N N . GLN A 1 184 ? 3.957 5.899 -22.824 1.00 96.00 184 GLN A N 1
ATOM 1356 C CA . GLN A 1 184 ? 3.667 5.713 -21.406 1.00 96.00 184 GLN A CA 1
ATOM 1357 C C . GLN A 1 184 ? 3.953 4.271 -20.998 1.00 96.00 184 GLN A C 1
ATOM 1359 O O . GLN A 1 184 ? 4.002 3.370 -21.843 1.00 96.00 184 GLN A O 1
ATOM 1364 N N . TRP A 1 185 ? 4.112 4.043 -19.699 1.00 98.12 185 TRP A N 1
ATOM 1365 C CA . TRP A 1 185 ? 4.181 2.696 -19.148 1.00 98.12 185 TRP A CA 1
ATOM 1366 C C . TRP A 1 185 ? 2.795 2.056 -19.148 1.00 98.12 185 TRP A C 1
ATOM 1368 O O . TRP A 1 185 ? 1.821 2.660 -18.708 1.00 98.12 185 TRP A O 1
ATOM 1378 N N . LEU A 1 186 ? 2.697 0.830 -19.651 1.00 97.88 186 LEU A N 1
ATOM 1379 C CA . LEU A 1 186 ? 1.456 0.065 -19.682 1.00 97.88 186 LEU A CA 1
ATOM 1380 C C . LEU A 1 186 ? 1.631 -1.230 -18.888 1.00 97.88 186 LEU A C 1
ATOM 1382 O O . LEU A 1 186 ? 2.624 -1.928 -19.109 1.00 97.88 186 LEU A O 1
ATOM 1386 N N . PRO A 1 187 ? 0.689 -1.585 -17.998 1.00 96.94 187 PRO A N 1
ATOM 1387 C CA . PRO A 1 187 ? 0.716 -2.886 -17.346 1.00 96.94 187 PRO A CA 1
ATOM 1388 C C . PRO A 1 187 ? 0.521 -3.998 -18.388 1.00 96.94 187 PRO A C 1
ATOM 1390 O O . PRO A 1 187 ? -0.380 -3.929 -19.223 1.00 96.94 187 PRO A O 1
ATOM 1393 N N . GLU A 1 188 ? 1.350 -5.038 -18.322 1.00 95.25 188 GLU A N 1
ATOM 1394 C CA . GLU A 1 188 ? 1.331 -6.196 -19.232 1.00 95.25 188 GLU A CA 1
ATOM 1395 C C . GLU A 1 188 ? 0.986 -7.513 -18.502 1.00 95.25 188 GLU A C 1
ATOM 1397 O O . GLU A 1 188 ? 1.065 -8.605 -19.059 1.00 95.25 188 GLU A O 1
ATOM 1402 N N . GLY A 1 189 ? 0.573 -7.426 -17.237 1.00 94.50 189 GLY A N 1
ATOM 1403 C CA . GLY A 1 189 ? 0.304 -8.586 -16.391 1.00 94.50 189 GLY A CA 1
ATOM 1404 C C . GLY A 1 189 ? 1.535 -8.966 -15.577 1.00 94.50 189 GLY A C 1
ATOM 1405 O O . GLY A 1 189 ? 2.124 -8.106 -14.925 1.00 94.50 189 GLY A O 1
ATOM 1406 N N . SER A 1 190 ? 1.910 -10.244 -15.580 1.00 95.44 190 SER A N 1
ATOM 1407 C CA . SER A 1 190 ? 3.020 -10.749 -14.768 1.00 95.44 190 SER A CA 1
ATOM 1408 C C . SER A 1 190 ? 4.084 -11.434 -15.617 1.00 95.44 190 SER A C 1
ATOM 1410 O O . SER A 1 190 ? 3.774 -12.059 -16.628 1.00 95.44 190 SER A O 1
ATOM 1412 N N . SER A 1 191 ? 5.336 -11.346 -15.178 1.00 95.31 191 SER A N 1
ATOM 1413 C CA . SER A 1 191 ? 6.479 -12.018 -15.798 1.00 95.31 191 SER A CA 1
ATOM 1414 C C . SER A 1 191 ? 7.297 -12.748 -14.741 1.00 95.31 191 SER A C 1
ATOM 1416 O O . SER A 1 191 ? 7.431 -12.263 -13.617 1.00 95.31 191 SER A O 1
ATOM 1418 N N . THR A 1 192 ? 7.851 -13.906 -15.098 1.00 96.06 192 THR A N 1
ATOM 1419 C CA . THR A 1 192 ? 8.708 -14.694 -14.209 1.00 96.06 192 THR A CA 1
ATOM 1420 C C . THR A 1 192 ? 10.153 -14.628 -14.684 1.00 96.06 192 THR A C 1
ATOM 1422 O O . THR A 1 192 ? 10.465 -15.039 -15.800 1.00 96.06 192 THR A O 1
ATOM 1425 N N . VAL A 1 193 ? 11.044 -14.163 -13.812 1.00 93.88 193 VAL A N 1
ATOM 1426 C CA . VAL A 1 193 ? 12.487 -14.082 -14.053 1.00 93.88 193 VAL A CA 1
ATOM 1427 C C . VAL A 1 193 ? 13.212 -14.732 -12.884 1.00 93.88 193 VAL A C 1
ATOM 1429 O O . VAL A 1 193 ? 12.878 -14.487 -11.728 1.00 93.88 193 VAL A O 1
ATOM 1432 N N . SER A 1 194 ? 14.189 -15.596 -13.171 1.00 92.38 194 SER A N 1
ATOM 1433 C CA . SER A 1 194 ? 15.008 -16.256 -12.140 1.00 92.38 194 SER A CA 1
ATOM 1434 C C . SER A 1 194 ? 14.182 -16.988 -11.059 1.00 92.38 194 SER A C 1
ATOM 1436 O O . SER A 1 194 ? 14.600 -17.101 -9.910 1.00 92.38 194 SER A O 1
ATOM 1438 N N . GLY A 1 195 ? 12.995 -17.492 -11.426 1.00 91.88 195 GLY A N 1
ATOM 1439 C CA . GLY A 1 195 ? 12.069 -18.186 -10.521 1.00 91.88 195 GLY A CA 1
ATOM 1440 C C . GLY A 1 195 ? 11.168 -17.278 -9.674 1.00 91.88 195 GLY A C 1
ATOM 1441 O O . GLY A 1 195 ? 10.339 -17.803 -8.938 1.00 91.88 195 GLY A O 1
ATOM 1442 N N . GLN A 1 196 ? 11.290 -15.955 -9.800 1.00 93.75 196 GLN A N 1
ATOM 1443 C CA . GLN A 1 196 ? 10.460 -14.966 -9.110 1.00 93.75 196 GLN A CA 1
ATOM 1444 C C . GLN A 1 196 ? 9.465 -14.321 -10.071 1.00 93.75 196 GLN A C 1
ATOM 1446 O O . GLN A 1 196 ? 9.784 -14.106 -11.239 1.00 93.75 196 GLN A O 1
ATOM 1451 N N . THR A 1 197 ? 8.254 -14.036 -9.590 1.00 96.81 197 THR A N 1
ATOM 1452 C CA . THR A 1 197 ? 7.179 -13.441 -10.398 1.00 96.81 197 THR A CA 1
ATOM 1453 C C . THR A 1 197 ? 6.989 -11.978 -10.032 1.00 96.81 197 THR A C 1
ATOM 1455 O O . THR A 1 197 ? 6.932 -11.631 -8.858 1.00 96.81 197 THR A O 1
ATOM 1458 N N . TYR A 1 198 ? 6.866 -11.140 -11.055 1.00 98.12 198 TYR A N 1
ATOM 1459 C CA . TYR A 1 198 ? 6.780 -9.689 -10.959 1.00 98.12 198 TYR A CA 1
ATOM 1460 C C . TYR A 1 198 ? 5.578 -9.179 -11.747 1.00 98.12 198 TYR A C 1
ATOM 1462 O O . TYR A 1 198 ? 5.180 -9.794 -12.738 1.00 98.12 198 TYR A O 1
ATOM 1470 N N . ASN A 1 199 ? 5.040 -8.026 -11.361 1.00 98.00 199 ASN A N 1
ATOM 1471 C CA . ASN A 1 199 ? 4.141 -7.245 -12.205 1.00 98.00 199 ASN A CA 1
ATOM 1472 C C . ASN A 1 199 ? 4.964 -6.551 -13.300 1.00 98.00 199 ASN A C 1
ATOM 1474 O O . ASN A 1 199 ? 5.963 -5.895 -13.013 1.00 98.00 199 ASN A O 1
ATOM 1478 N N . ALA A 1 200 ? 4.565 -6.721 -14.556 1.00 98.12 200 ALA A N 1
ATOM 1479 C CA . ALA A 1 200 ? 5.303 -6.248 -15.717 1.00 98.12 200 ALA A CA 1
ATOM 1480 C C . ALA A 1 200 ? 4.698 -4.956 -16.277 1.00 98.12 200 ALA A C 1
ATOM 1482 O O . ALA A 1 200 ? 3.487 -4.873 -16.490 1.00 98.12 200 ALA A O 1
ATOM 1483 N N . TYR A 1 201 ? 5.554 -3.977 -16.566 1.00 98.38 201 TYR A N 1
ATOM 1484 C CA . TYR A 1 201 ? 5.197 -2.705 -17.188 1.00 98.38 201 TYR A CA 1
ATOM 1485 C C . TYR A 1 201 ? 6.057 -2.483 -18.428 1.00 98.38 201 TYR A C 1
ATOM 1487 O O . TYR A 1 201 ? 7.282 -2.387 -18.332 1.00 98.38 201 TYR A O 1
ATOM 1495 N N . ARG A 1 202 ? 5.425 -2.389 -19.600 1.00 98.06 202 ARG A N 1
ATOM 1496 C CA . ARG A 1 202 ? 6.105 -2.194 -20.887 1.00 98.06 202 ARG A CA 1
ATOM 1497 C C . ARG A 1 202 ? 5.911 -0.769 -21.384 1.00 98.06 202 ARG A C 1
ATOM 1499 O O . ARG A 1 202 ? 4.818 -0.215 -21.273 1.00 98.06 202 ARG A O 1
ATOM 1506 N N . TYR A 1 203 ? 6.955 -0.179 -21.957 1.00 98.25 203 TYR A N 1
ATOM 1507 C CA . TYR A 1 203 ? 6.845 1.156 -22.538 1.00 98.25 203 TYR A CA 1
ATOM 1508 C C . TYR A 1 203 ? 6.142 1.108 -23.902 1.00 98.25 203 TYR A C 1
ATOM 1510 O O . TYR A 1 203 ? 6.548 0.365 -24.796 1.00 98.25 203 TYR A O 1
ATOM 1518 N N . SER A 1 204 ? 5.088 1.906 -24.090 1.00 97.56 204 SER A N 1
ATOM 1519 C CA . SER A 1 204 ? 4.211 1.802 -25.266 1.00 97.56 204 SER A CA 1
ATOM 1520 C C . SER A 1 204 ? 4.885 2.169 -26.592 1.00 97.56 204 SER A C 1
ATOM 1522 O O . SER A 1 204 ? 4.536 1.609 -27.630 1.00 97.56 204 SER A O 1
ATOM 1524 N N . HIS A 1 205 ? 5.855 3.086 -26.569 1.00 96.38 205 HIS A N 1
ATOM 1525 C CA . HIS A 1 205 ? 6.564 3.545 -27.768 1.00 96.38 205 HIS A CA 1
ATOM 1526 C C . HIS A 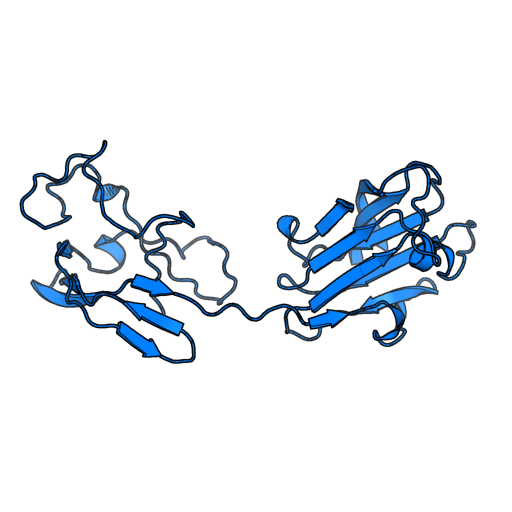1 205 ? 7.834 2.726 -28.058 1.00 96.38 205 HIS A C 1
ATOM 1528 O O . HIS A 1 205 ? 8.428 2.842 -29.128 1.00 96.38 205 HIS A O 1
ATOM 1534 N N . ASN A 1 206 ? 8.258 1.868 -27.123 1.00 95.88 206 ASN A N 1
ATOM 1535 C CA . ASN A 1 206 ? 9.393 0.974 -27.314 1.00 95.88 206 ASN A CA 1
ATOM 1536 C C . ASN A 1 206 ? 9.174 -0.341 -26.562 1.00 95.88 206 ASN A C 1
ATOM 1538 O O . ASN A 1 206 ? 9.449 -0.451 -25.366 1.00 95.88 206 ASN A O 1
ATOM 1542 N N . ALA A 1 207 ? 8.739 -1.359 -27.304 1.00 94.69 207 ALA A N 1
ATOM 1543 C CA . ALA A 1 207 ? 8.442 -2.672 -26.750 1.00 94.69 207 ALA A CA 1
ATOM 1544 C C . ALA A 1 207 ? 9.670 -3.391 -26.165 1.00 94.69 207 ALA A C 1
ATOM 1546 O O . ALA A 1 207 ? 9.489 -4.364 -25.447 1.00 94.69 207 ALA A O 1
ATOM 1547 N N . SER A 1 208 ? 10.898 -2.935 -26.418 1.00 97.12 208 SER A N 1
ATOM 1548 C CA . SER A 1 208 ? 12.109 -3.512 -25.823 1.00 97.12 208 SER A CA 1
ATOM 1549 C C . SER A 1 208 ? 12.400 -3.002 -24.405 1.00 97.12 208 SER A C 1
ATOM 1551 O O . SER A 1 208 ? 13.369 -3.457 -23.803 1.00 97.12 208 SER A O 1
ATOM 1553 N N . LEU A 1 209 ? 11.608 -2.064 -23.868 1.00 98.31 209 LEU A N 1
ATOM 1554 C CA . LEU A 1 209 ? 11.788 -1.514 -22.520 1.00 98.31 209 LEU A CA 1
ATOM 1555 C C . LEU A 1 209 ? 10.768 -2.107 -21.550 1.00 98.31 209 LEU A C 1
ATOM 1557 O O . LEU A 1 209 ? 9.556 -2.013 -21.776 1.00 98.31 209 LEU A O 1
ATOM 1561 N N . LEU A 1 210 ? 11.270 -2.691 -20.464 1.00 98.00 210 LEU A N 1
ATOM 1562 C CA . LEU A 1 210 ? 10.471 -3.409 -19.479 1.00 98.00 210 LEU A CA 1
ATOM 1563 C C . LEU A 1 210 ? 10.883 -3.018 -18.057 1.00 98.00 210 LEU A C 1
ATOM 1565 O O . LEU A 1 210 ? 12.068 -2.951 -17.733 1.00 98.00 210 LEU A O 1
ATOM 1569 N N . VAL A 1 211 ? 9.900 -2.804 -17.189 1.00 98.31 211 VAL A N 1
ATOM 1570 C CA . VAL A 1 211 ? 10.105 -2.721 -15.741 1.00 98.31 211 VAL A CA 1
ATOM 1571 C C . VAL A 1 211 ? 9.314 -3.842 -15.082 1.00 98.31 211 VAL A C 1
ATOM 1573 O O . VAL A 1 211 ? 8.136 -4.046 -15.376 1.00 98.31 211 VAL A O 1
ATOM 1576 N N . LEU A 1 212 ? 9.981 -4.588 -14.211 1.00 98.31 212 LEU A N 1
ATOM 1577 C CA . LEU A 1 212 ? 9.414 -5.674 -13.426 1.00 98.31 212 LEU A CA 1
ATOM 1578 C C . LEU A 1 212 ? 9.373 -5.238 -11.964 1.00 98.31 212 LEU A C 1
ATOM 1580 O O . LEU A 1 212 ? 10.414 -4.955 -11.382 1.00 98.31 212 LEU A O 1
ATOM 1584 N N . ILE A 1 213 ? 8.185 -5.164 -11.378 1.00 98.25 213 ILE A N 1
ATOM 1585 C CA . ILE A 1 213 ? 7.973 -4.688 -10.006 1.00 98.25 213 ILE A CA 1
ATOM 1586 C C . ILE A 1 213 ? 7.514 -5.857 -9.144 1.00 98.25 213 ILE A C 1
ATOM 1588 O O . ILE A 1 213 ? 6.629 -6.614 -9.550 1.00 98.25 213 ILE A O 1
ATOM 1592 N N . ASP A 1 214 ? 8.132 -6.024 -7.976 1.00 97.31 214 ASP A N 1
ATOM 1593 C CA . ASP A 1 214 ? 7.783 -7.071 -7.015 1.00 97.31 214 ASP A CA 1
ATOM 1594 C C . ASP A 1 214 ? 6.280 -7.071 -6.708 1.00 97.31 214 ASP A C 1
ATOM 1596 O O . ASP A 1 214 ? 5.660 -6.019 -6.547 1.00 97.31 214 ASP A O 1
ATOM 1600 N N . GLN A 1 215 ? 5.677 -8.258 -6.627 1.00 95.56 215 GLN A N 1
ATOM 1601 C CA . GLN A 1 215 ? 4.261 -8.393 -6.282 1.00 95.56 215 GLN A CA 1
ATOM 1602 C C . GLN A 1 215 ? 3.983 -8.115 -4.803 1.00 95.56 215 GLN A C 1
ATOM 1604 O O . GLN A 1 215 ? 2.819 -7.993 -4.423 1.00 95.56 215 GLN A O 1
ATOM 1609 N N . GLN A 1 216 ? 5.028 -8.019 -3.978 1.00 93.88 216 GLN A N 1
ATOM 1610 C CA . GLN A 1 216 ? 4.908 -7.601 -2.585 1.00 93.88 216 GLN A CA 1
ATOM 1611 C C . GLN A 1 216 ? 4.657 -6.098 -2.437 1.00 93.88 216 GLN A C 1
ATOM 1613 O O . GLN A 1 216 ? 4.042 -5.702 -1.449 1.00 93.88 216 GLN A O 1
ATOM 1618 N N . ILE A 1 217 ? 5.050 -5.277 -3.417 1.00 94.94 217 ILE A N 1
ATOM 1619 C CA . ILE A 1 217 ? 4.696 -3.855 -3.454 1.00 94.94 217 ILE A CA 1
ATOM 1620 C C . ILE A 1 217 ? 3.194 -3.743 -3.727 1.00 94.94 217 ILE A C 1
ATOM 1622 O O . ILE A 1 217 ? 2.676 -4.310 -4.696 1.00 94.94 217 ILE A O 1
ATOM 1626 N N . ALA A 1 218 ? 2.474 -3.017 -2.869 1.00 90.25 218 ALA A N 1
ATOM 1627 C CA . ALA A 1 218 ? 1.031 -2.872 -3.002 1.00 90.25 218 ALA A CA 1
ATOM 1628 C C . ALA A 1 218 ? 0.681 -2.243 -4.361 1.00 90.25 218 ALA A C 1
ATOM 1630 O O . ALA A 1 218 ? 1.258 -1.232 -4.752 1.00 90.25 218 ALA A O 1
ATOM 1631 N N . GLN A 1 219 ? -0.301 -2.796 -5.082 1.00 87.44 219 GLN A N 1
ATOM 1632 C CA . GLN A 1 219 ? -0.661 -2.284 -6.416 1.00 87.44 219 GLN A CA 1
ATOM 1633 C C . GLN A 1 219 ? -1.085 -0.808 -6.398 1.00 87.44 219 GLN A C 1
ATOM 1635 O O . GLN A 1 219 ? -0.851 -0.093 -7.367 1.00 87.44 219 GLN A O 1
ATOM 1640 N N . GLY A 1 220 ? -1.674 -0.345 -5.289 1.00 90.19 220 GLY A N 1
ATOM 1641 C CA . GLY A 1 220 ? -2.012 1.065 -5.082 1.00 90.19 220 GLY A CA 1
ATOM 1642 C C . GLY A 1 220 ? -0.800 1.995 -4.951 1.00 90.19 220 GLY A C 1
ATOM 1643 O O . GLY A 1 220 ? -0.972 3.195 -5.118 1.00 90.19 220 GLY A O 1
ATOM 1644 N N . ASN A 1 221 ? 0.396 1.452 -4.710 1.00 94.12 221 ASN A N 1
ATOM 1645 C CA . ASN A 1 221 ? 1.649 2.191 -4.551 1.00 94.12 221 ASN A CA 1
ATOM 1646 C C . ASN A 1 221 ? 2.502 2.201 -5.831 1.00 94.12 221 ASN A C 1
ATOM 1648 O O . ASN A 1 221 ? 3.620 2.719 -5.830 1.00 94.12 221 ASN A O 1
ATOM 1652 N N . VAL A 1 222 ? 2.011 1.612 -6.925 1.00 97.06 222 VAL A N 1
ATOM 1653 C CA . VAL A 1 222 ? 2.667 1.695 -8.232 1.00 97.06 222 VAL A CA 1
ATOM 1654 C C . VAL A 1 222 ? 1.929 2.713 -9.085 1.00 97.06 222 VAL A C 1
ATOM 1656 O O . VAL A 1 222 ? 0.791 2.495 -9.504 1.00 97.06 222 VAL A O 1
ATOM 1659 N N . HIS A 1 223 ? 2.591 3.826 -9.373 1.00 97.31 223 HIS A N 1
ATOM 1660 C CA . HIS A 1 223 ? 2.013 4.936 -10.113 1.00 97.31 223 HIS A CA 1
ATOM 1661 C C . HIS A 1 223 ? 2.684 5.073 -11.475 1.00 97.31 223 HIS A C 1
ATOM 1663 O O . HIS A 1 223 ? 3.904 5.161 -11.572 1.00 97.31 223 HIS A O 1
ATOM 1669 N N . VAL A 1 224 ? 1.881 5.120 -12.536 1.00 95.75 224 VAL A N 1
ATOM 1670 C CA . VAL A 1 224 ? 2.338 5.538 -13.865 1.00 95.75 224 VAL A CA 1
ATOM 1671 C C . VAL A 1 224 ? 2.001 7.015 -14.021 1.00 95.75 224 VAL A C 1
ATOM 1673 O O . VAL A 1 224 ? 0.830 7.380 -13.899 1.00 95.75 224 VAL A O 1
ATOM 1676 N N . LEU A 1 225 ? 3.027 7.836 -14.244 1.00 90.38 225 LEU A N 1
ATOM 1677 C CA . LEU A 1 225 ? 2.969 9.298 -14.271 1.00 90.38 225 LEU A CA 1
ATOM 1678 C C . LEU A 1 225 ? 3.336 9.870 -15.650 1.00 90.38 225 LEU A C 1
ATOM 1680 O O . LEU A 1 225 ? 4.257 9.339 -16.327 1.00 90.38 225 LEU A O 1
#

Foldseek 3Di:
DDWDPDDDDPPDDPPPPPDDFDDVPPQKDFPVTPCLQVGWIFDPPPPPPDGDPPRTGRCVVVQFGMWGNAFDQDWDQDPNKIWGTWGWTAGNVRDIDTDTDIGDDDDDAAEDEQVVAPWDAAPQRWTEREAAPVTEHEYEDEPQNQVVTDQHPVRAGEYEYHYAQRYAYEYEQAHPVRDHDPFWWDFPQWDADNNAIFTWTATPVDRSGIYGYHPRHHPVRYHID

pLDDT: mean 87.14, std 18.59, range [24.5, 98.38]

Sequence (225 aa):
MDCEFSAQDSHRSGQWRKGSRRLDGDGKVDAQDAAFADLRVWVDANTDGLTQTGELKTLSEVGVTGLMVSHDESRIAQNGNILDGVGSFVKTDGSAARMSDAWFVMAEPELLQPSQIAAKTDAAGIQVLDLTSGTAQQLTLKLSDVLSAPVQADGSRTLIVQGDRADVVNLTHLLADGSEAEGQWLPEGSSTVSGQTYNAYRYSHNASLLVLIDQQIAQGNVHVL

Radius of gyration: 24.16 Å; chains: 1; bounding box: 56×35×61 Å

Secondary structure (DSSP, 8-state):
---B-----TTS-----S-SS---SSSEEETTSTTGGG-EEE--SSS-SS--TTTEEETTTTTEEEEEEEE---EEEETTEEEEEEEEEEETTS-EEEEEEEEPPPPPPEEE-GGGS--EE-TTS-EEEE--SSS-EEEEEPHHHHHHSPBPTTS-EEEEEE--TT-EEEE--B-TTSPBPS--EEEEEEEEETTEEEEEEEETTEEEEEEEEETTS-GGGEEE-